Protein AF-A0A966Z7C1-F1 (afdb_monomer)

Mean predicted aligned error: 11.32 Å

Secondary structure (DSSP, 8-state):
--------PPPBHHHHHHTTSGGGGSSSSPPPPSSHHHHHHHHHHHHHHHTGGGGHHHH-S-TTS-HHHHHHHHHHHHHHHHHHHHH--PPPHHHHHHHHHHHHTTTSBGGGGSSTTT-HHHHHHHHHHHHHHHHTGGGSS-PPTT----HHHHHHHHHHHHHHHSTT--SSS-SSS-TTTEEEEE-SS---SS-STTTT-SSEEEEETTT-------GGG-S-PPP--EEE---SS---GGGEEE-PPPTTTTTTS-TT---EEE----PPTTHHHHHHHHHHHHHHHHSS--EEE--TT-S-TTHHHHHHHHHHHTT--

Solvent-accessible surface area (backbone atoms only — not comparable to full-atom values): 18612 Å² total; per-residue (Å²): 136,83,83,79,74,76,78,77,76,70,63,19,46,31,64,56,42,27,76,49,36,58,67,56,59,50,77,84,82,58,79,77,62,81,50,40,49,42,40,23,46,54,28,51,49,49,30,57,75,31,53,20,62,60,37,51,41,49,64,54,68,61,91,88,47,55,75,63,56,49,50,54,50,31,48,54,51,9,54,50,40,40,42,22,70,74,68,73,54,79,75,45,67,68,58,52,51,25,47,50,46,31,57,76,39,28,83,40,42,32,74,64,30,37,53,23,87,77,22,60,33,40,48,24,30,53,53,42,26,47,29,18,27,51,41,38,48,64,52,33,76,73,74,64,87,86,63,77,90,51,70,55,48,51,52,48,34,50,57,42,50,52,44,42,64,41,91,91,36,52,54,12,56,36,82,75,44,52,36,70,59,40,28,27,41,68,27,86,68,62,58,91,66,74,95,47,79,61,42,75,34,66,17,48,36,81,42,58,26,81,80,62,92,59,81,90,72,68,82,92,74,68,94,75,77,89,83,80,41,69,47,77,44,75,45,64,86,72,87,58,79,88,36,53,42,81,48,84,79,69,86,80,66,44,74,69,59,62,89,89,65,80,59,66,44,78,54,65,71,71,71,55,94,60,49,67,60,54,48,51,54,50,51,55,53,48,30,73,76,74,39,74,51,47,31,65,47,70,45,89,65,41,59,50,88,78,46,51,60,57,53,50,53,55,33,52,77,67,68,25,87

pLDDT: mean 81.37, std 13.98, range [37.22, 97.69]

Structure (mmCIF, N/CA/C/O backbone):
data_AF-A0A966Z7C1-F1
#
_entry.id   AF-A0A966Z7C1-F1
#
loop_
_atom_site.group_PDB
_atom_site.id
_atom_site.type_symbol
_atom_site.label_atom_id
_atom_site.label_alt_id
_atom_site.label_comp_id
_atom_site.label_asym_id
_atom_site.label_entity_id
_atom_site.label_seq_id
_atom_site.pdbx_PDB_ins_code
_atom_site.Cartn_x
_atom_site.Cartn_y
_atom_site.Cartn_z
_atom_site.occupancy
_atom_site.B_iso_or_equiv
_atom_site.auth_seq_id
_atom_site.auth_comp_id
_atom_site.auth_asym_id
_atom_site.auth_atom_id
_atom_site.pdbx_PDB_model_num
ATOM 1 N N . MET A 1 1 ? -11.548 -49.705 -10.757 1.00 38.19 1 MET A N 1
ATOM 2 C CA . MET A 1 1 ? -12.226 -48.441 -10.402 1.00 38.19 1 MET A CA 1
ATOM 3 C C . MET A 1 1 ? -11.138 -47.401 -10.162 1.00 38.19 1 MET A C 1
ATOM 5 O O . MET A 1 1 ? -10.531 -47.399 -9.101 1.00 38.19 1 MET A O 1
ATOM 9 N N . ALA A 1 2 ? -10.759 -46.650 -11.198 1.00 37.22 2 ALA A N 1
ATOM 10 C CA . ALA A 1 2 ? -9.666 -45.683 -11.113 1.00 37.22 2 ALA A CA 1
ATOM 11 C C . ALA A 1 2 ? -10.180 -44.409 -10.432 1.00 37.22 2 ALA A C 1
ATOM 13 O O . ALA A 1 2 ? -11.067 -43.744 -10.965 1.00 37.22 2 ALA A O 1
ATOM 14 N N . LEU A 1 3 ? -9.651 -44.098 -9.247 1.00 40.16 3 LEU A N 1
ATOM 15 C CA . LEU A 1 3 ? -9.874 -42.817 -8.583 1.00 40.16 3 LEU A CA 1
ATOM 16 C C . LEU A 1 3 ? -9.299 -41.708 -9.469 1.00 40.16 3 LEU A C 1
ATOM 18 O O . LEU A 1 3 ? -8.086 -41.551 -9.594 1.00 40.16 3 LEU A O 1
ATOM 22 N N . HIS A 1 4 ? -10.191 -40.958 -10.107 1.00 42.12 4 HIS A N 1
ATOM 23 C CA . HIS A 1 4 ? -9.866 -39.718 -10.790 1.00 42.12 4 HIS A CA 1
ATOM 24 C C . HIS A 1 4 ? -9.540 -38.682 -9.706 1.00 42.12 4 HIS A C 1
ATOM 26 O O . HIS A 1 4 ? -10.425 -38.031 -9.157 1.00 42.12 4 HIS A O 1
ATOM 32 N N . ILE A 1 5 ? -8.264 -38.590 -9.330 1.00 45.78 5 ILE A N 1
ATOM 33 C CA . ILE A 1 5 ? -7.764 -37.500 -8.494 1.00 45.78 5 ILE A CA 1
ATOM 34 C C . ILE A 1 5 ? -7.959 -36.225 -9.318 1.00 45.78 5 ILE A C 1
ATOM 36 O O . ILE A 1 5 ? -7.234 -35.995 -10.288 1.00 45.78 5 ILE A O 1
ATOM 40 N N . MET A 1 6 ? -8.965 -35.415 -8.970 1.00 39.75 6 MET A N 1
ATOM 41 C CA . MET A 1 6 ? -9.065 -34.041 -9.457 1.00 39.75 6 MET A CA 1
ATOM 42 C C . MET A 1 6 ? -7.746 -33.349 -9.112 1.00 39.75 6 MET A C 1
ATOM 44 O O . MET A 1 6 ? -7.468 -33.081 -7.945 1.00 39.75 6 MET A O 1
ATOM 48 N N . LYS A 1 7 ? -6.911 -33.083 -10.122 1.00 45.19 7 LYS A N 1
ATOM 49 C CA . LYS A 1 7 ? -5.776 -32.175 -9.971 1.00 45.19 7 LYS A CA 1
ATOM 50 C C . LYS A 1 7 ? -6.357 -30.807 -9.632 1.00 45.19 7 LYS A C 1
ATOM 52 O O . LYS A 1 7 ? -6.883 -30.129 -10.512 1.00 45.19 7 LYS A O 1
ATOM 57 N N . ILE A 1 8 ? -6.306 -30.427 -8.360 1.00 58.00 8 ILE A N 1
ATOM 58 C CA . ILE A 1 8 ? -6.592 -29.059 -7.936 1.00 58.00 8 ILE A CA 1
ATOM 59 C C . ILE A 1 8 ? -5.543 -28.191 -8.630 1.00 58.00 8 ILE A C 1
ATOM 61 O O . ILE A 1 8 ? -4.347 -28.335 -8.380 1.00 58.00 8 ILE A O 1
ATOM 65 N N . HIS A 1 9 ? -5.977 -27.363 -9.578 1.00 69.31 9 HIS A N 1
ATOM 66 C CA . HIS A 1 9 ? -5.083 -26.428 -10.244 1.00 69.31 9 HIS A CA 1
ATOM 67 C C . HIS A 1 9 ? -4.627 -25.402 -9.205 1.00 69.31 9 HIS A C 1
ATOM 69 O O . HIS A 1 9 ? -5.460 -24.737 -8.588 1.00 69.31 9 HIS A O 1
ATOM 75 N N . ALA A 1 10 ? -3.320 -25.332 -8.957 1.00 83.75 10 ALA A N 1
ATOM 76 C CA . ALA A 1 10 ? -2.765 -24.369 -8.022 1.00 83.75 10 ALA A CA 1
ATOM 77 C C . ALA A 1 10 ? -3.017 -22.953 -8.556 1.00 83.75 10 ALA A C 1
ATOM 79 O O . ALA A 1 10 ? -2.737 -22.673 -9.717 1.00 83.75 10 ALA A O 1
ATOM 80 N N . PHE A 1 11 ? -3.569 -22.075 -7.719 1.00 90.94 11 PHE A N 1
ATOM 81 C CA . PHE A 1 11 ? -3.852 -20.692 -8.093 1.00 90.94 11 PHE A CA 1
ATOM 82 C C . PHE A 1 11 ? -2.536 -19.911 -8.237 1.00 90.94 11 PHE A C 1
ATOM 84 O O . PHE A 1 11 ? -1.779 -19.791 -7.271 1.00 90.94 11 PHE A O 1
ATOM 91 N N . THR A 1 12 ? -2.247 -19.418 -9.442 1.00 93.06 12 THR A N 1
ATOM 92 C CA . THR A 1 12 ? -0.961 -18.788 -9.799 1.00 93.06 12 THR A CA 1
ATOM 93 C C . THR A 1 12 ? -0.988 -17.258 -9.722 1.00 93.06 12 THR A C 1
ATOM 95 O O . THR A 1 12 ? -2.048 -16.631 -9.621 1.00 93.06 12 THR A O 1
ATOM 98 N N . LEU A 1 13 ? 0.184 -16.618 -9.834 1.00 91.81 13 LEU A N 1
ATOM 99 C CA . LEU A 1 13 ? 0.280 -15.159 -9.976 1.00 91.81 13 LEU A CA 1
ATOM 100 C C . LEU A 1 13 ? -0.456 -14.652 -11.230 1.00 91.81 13 LEU A C 1
ATOM 102 O O . LEU A 1 13 ? -1.139 -13.625 -11.184 1.00 91.81 13 LEU A O 1
ATOM 106 N N . ARG A 1 14 ? -0.376 -15.393 -12.342 1.00 92.94 14 ARG A N 1
ATOM 107 C CA . ARG A 1 14 ? -1.132 -15.098 -13.565 1.00 92.94 14 ARG A CA 1
ATOM 108 C C . ARG A 1 14 ? -2.634 -15.168 -13.319 1.00 92.94 14 ARG A C 1
ATOM 110 O O . ARG A 1 14 ? -3.366 -14.286 -13.775 1.00 92.94 14 ARG A O 1
ATOM 117 N N . ASP A 1 15 ? -3.094 -16.182 -12.588 1.00 93.44 15 ASP A N 1
ATOM 118 C CA . ASP A 1 15 ? -4.506 -16.326 -12.235 1.00 93.44 15 ASP A CA 1
ATOM 119 C C . ASP A 1 15 ? -5.006 -15.186 -11.358 1.00 93.44 15 ASP A C 1
ATOM 121 O O . ASP A 1 15 ? -6.146 -14.756 -11.516 1.00 93.44 15 ASP A O 1
ATOM 125 N N . LEU A 1 16 ? -4.158 -14.657 -10.479 1.00 93.06 16 LEU A N 1
ATOM 126 C CA . LEU A 1 16 ? -4.482 -13.474 -9.697 1.00 93.06 16 LEU A CA 1
ATOM 127 C C . LEU A 1 16 ? -4.606 -12.241 -10.598 1.00 93.06 16 LEU A C 1
ATOM 129 O O . LEU A 1 16 ? -5.642 -11.574 -10.617 1.00 93.06 16 LEU A O 1
ATOM 133 N N . TRP A 1 17 ? -3.575 -11.941 -11.385 1.00 93.44 17 TRP A N 1
ATOM 134 C CA . TRP A 1 17 ? -3.517 -10.707 -12.165 1.00 93.44 17 TRP A CA 1
ATOM 135 C C . TRP A 1 17 ? -4.498 -10.656 -13.333 1.00 93.44 17 TRP A C 1
ATOM 137 O O . TRP A 1 17 ? -5.014 -9.574 -13.616 1.00 93.44 17 TRP A O 1
ATOM 147 N N . LYS A 1 18 ? -4.857 -11.790 -13.950 1.00 93.06 18 LYS A N 1
ATOM 148 C CA . LYS A 1 18 ? -5.892 -11.820 -15.002 1.00 93.06 18 LYS A CA 1
ATOM 149 C C . LYS A 1 18 ? -7.262 -11.346 -14.502 1.00 93.06 18 LYS A C 1
ATOM 151 O O . LYS A 1 18 ? -8.061 -10.863 -15.296 1.00 93.06 18 LYS A O 1
ATOM 156 N N . THR A 1 19 ? -7.541 -11.461 -13.198 1.00 91.94 19 THR A N 1
ATOM 157 C CA . THR A 1 19 ? -8.807 -10.984 -12.606 1.00 91.94 19 THR A CA 1
ATOM 158 C C . THR A 1 19 ? -8.855 -9.465 -12.434 1.00 91.94 19 THR A C 1
ATOM 160 O O . THR A 1 19 ? -9.935 -8.903 -12.246 1.00 91.94 19 THR A O 1
ATOM 163 N N . ILE A 1 20 ? -7.694 -8.806 -12.503 1.00 91.75 20 ILE A N 1
ATOM 164 C CA . ILE A 1 20 ? -7.516 -7.371 -12.261 1.00 91.75 20 ILE A CA 1
ATOM 165 C C . ILE A 1 20 ? -7.259 -6.647 -13.585 1.00 91.75 20 ILE A C 1
ATOM 167 O O . ILE A 1 20 ? -7.924 -5.661 -13.882 1.00 91.75 20 ILE A O 1
ATOM 171 N N . ILE A 1 21 ? -6.318 -7.158 -14.385 1.00 92.56 21 ILE A N 1
ATOM 172 C CA . ILE A 1 21 ? -5.979 -6.664 -15.720 1.00 92.56 21 ILE A CA 1
ATOM 173 C C . ILE A 1 21 ? -6.030 -7.859 -16.690 1.00 92.56 21 ILE A C 1
ATOM 175 O O . ILE A 1 21 ? -5.055 -8.611 -16.788 1.00 92.56 21 ILE A O 1
ATOM 179 N N . PRO A 1 22 ? -7.132 -8.047 -17.443 1.00 90.81 22 PRO A N 1
ATOM 180 C CA . PRO A 1 22 ? -7.341 -9.238 -18.274 1.00 90.81 22 PRO A CA 1
ATOM 181 C C . PRO A 1 22 ? -6.223 -9.526 -19.282 1.00 90.81 22 PRO A C 1
ATOM 183 O O . PRO A 1 22 ? -5.875 -10.687 -19.494 1.00 90.81 22 PRO A O 1
ATOM 186 N N . ARG A 1 23 ? -5.592 -8.486 -19.851 1.00 92.00 23 ARG A N 1
ATOM 187 C CA . ARG A 1 23 ? -4.474 -8.654 -20.800 1.00 92.00 23 ARG A CA 1
ATOM 188 C C . ARG A 1 23 ? -3.237 -9.327 -20.195 1.00 92.00 23 ARG A C 1
ATOM 190 O O . ARG A 1 23 ? -2.392 -9.788 -20.945 1.00 92.00 23 ARG A O 1
ATOM 197 N N . LEU A 1 24 ? -3.109 -9.394 -18.868 1.00 89.69 24 LEU A N 1
ATOM 198 C CA . LEU A 1 24 ? -2.013 -10.119 -18.211 1.00 89.69 24 LEU A CA 1
ATOM 199 C C . LEU A 1 24 ? -2.246 -11.639 -18.186 1.00 89.69 24 LEU A C 1
ATOM 201 O O . LEU A 1 24 ? -1.309 -12.405 -17.968 1.00 89.69 24 LEU A O 1
ATOM 205 N N . GLY A 1 25 ? -3.480 -12.085 -18.443 1.00 83.00 25 GLY A N 1
ATOM 206 C CA . GLY A 1 25 ? -3.829 -13.499 -18.563 1.00 83.00 25 GLY A CA 1
ATOM 207 C C . GLY A 1 25 ? -3.610 -14.094 -19.955 1.00 83.00 25 GLY A C 1
ATOM 208 O O . GLY A 1 25 ? -3.778 -15.299 -20.112 1.00 83.00 25 GLY A O 1
ATOM 209 N N . VAL A 1 26 ? -3.261 -13.282 -20.960 1.00 76.69 26 VAL A N 1
ATOM 210 C CA . VAL A 1 26 ? -3.216 -13.690 -22.374 1.00 76.69 26 VAL A CA 1
ATOM 211 C C . VAL A 1 26 ? -1.881 -13.278 -23.005 1.00 76.69 26 VAL A C 1
ATOM 213 O O . VAL A 1 26 ? -1.481 -12.123 -22.907 1.00 76.69 26 VAL A O 1
ATOM 216 N N . GLY A 1 27 ? -1.207 -14.209 -23.690 1.00 63.50 27 GLY A N 1
ATOM 217 C CA . GLY A 1 27 ? 0.084 -13.969 -24.352 1.00 63.50 27 GLY A CA 1
ATOM 218 C C . GLY A 1 27 ? 1.306 -14.084 -23.426 1.00 63.50 27 GLY A C 1
ATOM 219 O O . GLY A 1 27 ? 1.184 -14.107 -22.200 1.00 63.50 27 GLY A O 1
ATOM 220 N N . SER A 1 28 ? 2.501 -14.200 -24.018 1.00 67.31 28 SER A N 1
ATOM 221 C CA . SER A 1 28 ? 3.758 -14.401 -23.282 1.00 67.31 28 SER A CA 1
ATOM 222 C C . SER A 1 28 ? 4.935 -13.631 -23.903 1.00 67.31 28 SER A C 1
ATOM 224 O O . SER A 1 28 ? 5.116 -13.736 -25.118 1.00 67.31 28 SER A O 1
ATOM 226 N N . PRO A 1 29 ? 5.766 -12.923 -23.104 1.00 71.50 29 PRO A N 1
ATOM 227 C CA . PRO A 1 29 ? 5.489 -12.388 -21.765 1.00 71.50 29 PRO A CA 1
ATOM 228 C C . PRO A 1 29 ? 4.644 -11.095 -21.840 1.00 71.50 29 PRO A C 1
ATOM 230 O O . PRO A 1 29 ? 4.820 -10.297 -22.764 1.00 71.50 29 PRO A O 1
ATOM 233 N N . PRO A 1 30 ? 3.722 -10.851 -20.889 1.00 83.25 30 PRO A N 1
ATOM 234 C CA . PRO A 1 30 ? 2.919 -9.630 -20.886 1.00 83.25 30 PRO A CA 1
ATOM 235 C C . PRO A 1 30 ? 3.794 -8.395 -20.637 1.00 83.25 30 PRO A C 1
ATOM 237 O O . PRO A 1 30 ? 4.807 -8.476 -19.951 1.00 83.25 30 PRO A O 1
ATOM 240 N N . MET A 1 31 ? 3.396 -7.229 -21.149 1.00 88.12 31 MET A N 1
ATOM 241 C CA . MET A 1 31 ? 4.090 -5.968 -20.857 1.00 88.12 31 MET A CA 1
ATOM 242 C C . MET A 1 31 ? 3.689 -5.407 -19.486 1.00 88.12 31 MET A C 1
ATOM 244 O O . MET A 1 31 ? 2.503 -5.406 -19.138 1.00 88.12 31 MET A O 1
ATOM 248 N N . VAL A 1 32 ? 4.654 -4.855 -18.746 1.00 91.19 32 VAL A N 1
ATOM 249 C CA . VAL A 1 32 ? 4.388 -4.097 -17.512 1.00 91.19 32 VAL A CA 1
ATOM 250 C C . VAL A 1 32 ? 3.485 -2.890 -17.803 1.00 91.19 32 VAL A C 1
ATOM 252 O O . VAL A 1 32 ? 3.640 -2.256 -18.854 1.00 91.19 32 VAL A O 1
ATOM 255 N N . PRO A 1 33 ? 2.542 -2.536 -16.911 1.00 93.25 33 PRO A N 1
ATOM 256 C CA . PRO A 1 33 ? 1.818 -1.277 -17.027 1.00 93.25 33 PRO A CA 1
ATOM 257 C C . PRO A 1 33 ? 2.781 -0.087 -17.068 1.00 93.25 33 PRO A C 1
ATOM 259 O O . PRO A 1 33 ? 3.635 0.077 -16.196 1.00 93.25 33 PRO A O 1
ATOM 262 N N . ALA A 1 34 ? 2.636 0.773 -18.077 1.00 93.69 34 ALA A N 1
ATOM 263 C CA . ALA A 1 34 ? 3.484 1.957 -18.204 1.00 93.69 34 ALA A CA 1
ATOM 264 C C . ALA A 1 34 ? 3.190 3.008 -17.119 1.00 93.69 34 ALA A C 1
ATOM 266 O O . ALA A 1 34 ? 4.034 3.857 -16.823 1.00 93.69 34 ALA A O 1
ATOM 267 N N . TRP A 1 35 ? 1.987 2.964 -16.541 1.00 95.31 35 TRP A N 1
ATOM 268 C CA . TRP A 1 35 ? 1.524 3.883 -15.512 1.00 95.31 35 TRP A CA 1
ATOM 269 C C . TRP A 1 35 ? 1.884 3.362 -14.107 1.00 95.31 35 TRP A C 1
ATOM 271 O O . TRP A 1 35 ? 1.416 2.285 -13.733 1.00 95.31 35 TRP A O 1
ATOM 281 N N . PRO A 1 36 ? 2.683 4.103 -13.309 1.00 97.06 36 PRO A N 1
ATOM 282 C CA . PRO A 1 36 ? 3.189 3.595 -12.032 1.00 97.06 36 PRO A CA 1
ATOM 283 C C . PRO A 1 36 ? 2.108 3.142 -11.034 1.00 97.06 36 PRO A C 1
ATOM 285 O O . PRO A 1 36 ? 2.270 2.062 -10.474 1.00 97.06 36 PRO A O 1
ATOM 288 N N . PRO A 1 37 ? 0.976 3.855 -10.844 1.00 96.25 37 PRO A N 1
ATOM 289 C CA . PRO A 1 37 ? -0.105 3.376 -9.979 1.00 96.25 37 PRO A CA 1
ATOM 290 C C . PRO A 1 37 ? -0.661 1.990 -10.338 1.00 96.25 37 PRO A C 1
ATOM 292 O O . PRO A 1 37 ? -1.015 1.238 -9.436 1.00 96.25 37 PRO A O 1
ATOM 295 N N . ASP A 1 38 ? -0.716 1.618 -11.622 1.00 96.12 38 ASP A N 1
ATOM 296 C CA . ASP A 1 38 ? -1.170 0.278 -12.022 1.00 96.12 38 ASP A CA 1
ATOM 297 C C . ASP A 1 38 ? -0.129 -0.789 -11.654 1.00 96.12 38 ASP A C 1
ATOM 299 O O . ASP A 1 38 ? -0.480 -1.831 -11.102 1.00 96.12 38 ASP A O 1
ATOM 303 N N . ALA A 1 39 ? 1.159 -0.512 -11.888 1.00 97.19 39 ALA A N 1
ATOM 304 C CA . ALA A 1 39 ? 2.243 -1.408 -11.483 1.00 97.19 39 ALA A CA 1
ATOM 305 C C . ALA A 1 39 ? 2.295 -1.584 -9.955 1.00 97.19 39 ALA A C 1
ATOM 307 O O . ALA A 1 39 ? 2.387 -2.714 -9.480 1.00 97.19 39 ALA A O 1
ATOM 308 N N . PHE A 1 40 ? 2.149 -0.491 -9.196 1.00 97.62 40 PHE A N 1
ATOM 309 C CA . PHE A 1 40 ? 2.042 -0.517 -7.735 1.00 97.62 40 PHE A CA 1
ATOM 310 C C . PHE A 1 40 ? 0.869 -1.385 -7.268 1.00 97.62 40 PHE A C 1
ATOM 312 O O . PHE A 1 40 ? 1.023 -2.200 -6.364 1.00 97.62 40 PHE A O 1
ATOM 319 N N . ALA A 1 41 ? -0.307 -1.238 -7.885 1.00 96.19 41 ALA A N 1
ATOM 320 C CA . ALA A 1 41 ? -1.482 -2.016 -7.513 1.00 96.19 41 ALA A CA 1
ATOM 321 C C . ALA A 1 41 ? -1.260 -3.522 -7.691 1.00 96.19 41 ALA A C 1
ATOM 323 O O . ALA A 1 41 ? -1.615 -4.296 -6.804 1.00 96.19 41 ALA A O 1
ATOM 324 N N . LEU A 1 42 ? -0.666 -3.933 -8.816 1.00 95.75 42 LEU A N 1
ATOM 325 C CA . LEU A 1 42 ? -0.394 -5.339 -9.114 1.00 95.75 42 LEU A CA 1
ATOM 326 C C . LEU A 1 42 ? 0.574 -5.961 -8.108 1.00 95.75 42 LEU A C 1
ATOM 328 O O . LEU A 1 42 ? 0.279 -7.028 -7.562 1.00 95.75 42 LEU A O 1
ATOM 332 N N . THR A 1 43 ? 1.707 -5.297 -7.859 1.00 95.75 43 THR A N 1
ATOM 333 C CA . THR A 1 43 ? 2.745 -5.801 -6.952 1.00 95.75 43 THR A CA 1
ATOM 334 C C . THR A 1 43 ? 2.257 -5.803 -5.511 1.00 95.75 43 THR A C 1
ATOM 336 O O . THR A 1 43 ? 2.307 -6.843 -4.858 1.00 95.75 43 THR A O 1
ATOM 339 N N . ALA A 1 44 ? 1.682 -4.697 -5.030 1.00 95.31 44 ALA A N 1
ATOM 340 C CA . ALA A 1 44 ? 1.149 -4.610 -3.674 1.00 95.31 44 ALA A CA 1
ATOM 341 C C . ALA A 1 44 ? 0.021 -5.626 -3.437 1.00 95.31 44 ALA A C 1
ATOM 343 O O . ALA A 1 44 ? -0.056 -6.235 -2.369 1.00 95.31 44 ALA A O 1
ATOM 344 N N . HIS A 1 45 ? -0.851 -5.849 -4.426 1.00 94.56 45 HIS A N 1
ATOM 345 C CA . HIS A 1 45 ? -1.925 -6.829 -4.303 1.00 94.56 45 HIS A CA 1
ATOM 346 C C . HIS A 1 45 ? -1.399 -8.264 -4.233 1.00 94.56 45 HIS A C 1
ATOM 348 O O . HIS A 1 45 ? -1.827 -9.016 -3.358 1.00 94.56 45 HIS A O 1
ATOM 354 N N . ALA A 1 46 ? -0.462 -8.631 -5.113 1.00 93.44 46 ALA A N 1
ATOM 355 C CA . ALA A 1 46 ? 0.138 -9.962 -5.129 1.00 93.44 46 ALA A CA 1
ATOM 356 C C . ALA A 1 46 ? 0.924 -10.250 -3.847 1.00 93.44 46 ALA A C 1
ATOM 358 O O . ALA A 1 46 ? 0.671 -11.260 -3.193 1.00 93.44 46 ALA A O 1
ATOM 359 N N . LEU A 1 47 ? 1.795 -9.325 -3.431 1.00 92.62 47 LEU A N 1
ATOM 360 C CA . LEU A 1 47 ? 2.568 -9.437 -2.193 1.00 92.62 47 LEU A CA 1
ATOM 361 C C . LEU A 1 47 ? 1.662 -9.582 -0.966 1.00 92.62 47 LEU A C 1
ATOM 363 O O . LEU A 1 47 ? 1.931 -10.400 -0.091 1.00 92.62 47 LEU A O 1
ATOM 367 N N . ARG A 1 48 ? 0.563 -8.819 -0.910 1.00 91.88 48 ARG A N 1
ATOM 368 C CA . ARG A 1 48 ? -0.426 -8.913 0.170 1.00 91.88 48 ARG A CA 1
ATOM 369 C C . ARG A 1 48 ? -1.160 -10.252 0.166 1.00 91.88 48 ARG A C 1
ATOM 371 O O . ARG A 1 48 ? -1.399 -10.798 1.235 1.00 91.88 48 ARG A O 1
ATOM 378 N N . HIS A 1 49 ? -1.553 -10.753 -1.005 1.00 90.56 49 HIS A N 1
ATOM 379 C CA . HIS A 1 49 ? -2.297 -12.009 -1.119 1.00 90.56 49 HIS A CA 1
ATOM 380 C C . HIS A 1 49 ? -1.415 -13.225 -0.807 1.00 90.56 49 HIS A C 1
ATOM 382 O O . HIS A 1 49 ? -1.885 -14.166 -0.180 1.00 90.56 49 HIS A O 1
ATOM 388 N N . ALA A 1 50 ? -0.139 -13.177 -1.190 1.00 89.38 50 ALA A N 1
ATOM 389 C CA . ALA A 1 50 ? 0.840 -14.212 -0.880 1.00 89.38 50 ALA A CA 1
ATOM 390 C C . ALA A 1 50 ? 1.426 -14.110 0.542 1.00 89.38 50 ALA A C 1
ATOM 392 O O . ALA A 1 50 ? 2.163 -14.993 0.954 1.00 89.38 50 ALA A O 1
ATOM 393 N N . GLY A 1 51 ? 1.201 -13.014 1.278 1.00 87.94 51 GLY A N 1
ATOM 394 C CA . GLY A 1 51 ? 1.907 -12.745 2.543 1.00 87.94 51 GLY A CA 1
ATOM 395 C C . GLY A 1 51 ? 3.411 -12.456 2.383 1.00 87.94 51 GLY A C 1
ATOM 396 O O . GLY A 1 51 ? 4.101 -12.201 3.364 1.00 87.94 51 GLY A O 1
ATOM 397 N N . ALA A 1 52 ? 3.919 -12.420 1.148 1.00 87.69 52 ALA A N 1
ATOM 398 C CA . ALA A 1 52 ? 5.338 -12.284 0.822 1.00 87.69 52 ALA A CA 1
ATOM 399 C C . ALA A 1 52 ? 5.946 -10.923 1.205 1.00 87.69 52 ALA A C 1
ATOM 401 O O . ALA A 1 52 ? 7.164 -10.769 1.253 1.00 87.69 52 ALA A O 1
ATOM 402 N N . TYR A 1 53 ? 5.109 -9.923 1.498 1.00 86.00 53 TYR A N 1
ATOM 403 C CA . TYR A 1 53 ? 5.570 -8.606 1.938 1.00 86.00 53 TYR A CA 1
ATOM 404 C C . TYR A 1 53 ? 6.311 -8.638 3.283 1.00 86.00 53 TYR A C 1
ATOM 406 O O . TYR A 1 53 ? 7.039 -7.699 3.582 1.00 86.00 53 TYR A O 1
ATOM 414 N N . ILE A 1 54 ? 6.137 -9.693 4.088 1.00 81.44 54 ILE A N 1
ATOM 415 C CA . ILE A 1 54 ? 6.810 -9.846 5.385 1.00 81.44 54 ILE A CA 1
ATOM 416 C C . ILE A 1 54 ? 8.323 -10.056 5.215 1.00 81.44 54 ILE A C 1
ATOM 418 O O . ILE A 1 54 ? 9.087 -9.657 6.090 1.00 81.44 54 ILE A O 1
ATOM 422 N N . GLY A 1 55 ? 8.774 -10.560 4.059 1.00 74.94 55 GLY A N 1
ATOM 423 C CA . GLY A 1 55 ? 10.195 -10.792 3.761 1.00 74.94 55 GLY A CA 1
ATOM 424 C C . GLY A 1 55 ? 11.097 -9.564 3.875 1.00 74.94 55 GLY A C 1
ATOM 425 O O . GLY A 1 55 ? 12.312 -9.703 4.017 1.00 74.94 55 GLY A O 1
ATOM 426 N N . VAL A 1 56 ? 10.516 -8.359 3.883 1.00 73.19 56 VAL A N 1
ATOM 427 C CA . VAL A 1 56 ? 11.253 -7.122 4.173 1.00 73.19 56 VAL A CA 1
ATOM 428 C C . VAL A 1 56 ? 11.907 -7.117 5.558 1.00 73.19 56 VAL A C 1
ATOM 430 O O . VAL A 1 56 ? 12.899 -6.426 5.750 1.00 73.19 56 VAL A O 1
ATOM 433 N N . LEU A 1 57 ? 11.396 -7.886 6.524 1.00 72.38 57 LEU A N 1
ATOM 434 C CA . LEU A 1 57 ? 11.990 -7.969 7.862 1.00 72.38 57 LEU A CA 1
ATOM 435 C C . LEU A 1 57 ? 13.297 -8.768 7.903 1.00 72.38 57 LEU A C 1
ATOM 437 O O . LEU A 1 57 ? 14.048 -8.681 8.875 1.00 72.38 57 LEU A O 1
ATOM 441 N N . SER A 1 58 ? 13.586 -9.556 6.870 1.00 68.69 58 SER A N 1
ATOM 442 C CA . SER A 1 58 ? 14.709 -10.486 6.904 1.00 68.69 58 SER A CA 1
ATOM 443 C C . SER A 1 58 ? 15.951 -9.937 6.200 1.00 68.69 58 SER A C 1
ATOM 445 O O . SER A 1 58 ? 17.012 -9.931 6.806 1.00 68.69 58 SER A O 1
ATOM 447 N N . ASN A 1 59 ? 15.843 -9.476 4.946 1.00 65.19 59 ASN A N 1
ATOM 448 C CA . ASN A 1 59 ? 16.996 -9.094 4.106 1.00 65.19 59 ASN A CA 1
ATOM 449 C C . ASN A 1 59 ? 16.697 -7.882 3.194 1.00 65.19 59 ASN A C 1
ATOM 451 O O . ASN A 1 59 ? 17.014 -7.904 2.001 1.00 65.19 59 ASN A O 1
ATOM 455 N N . TRP A 1 60 ? 16.031 -6.852 3.729 1.00 71.31 60 TRP A N 1
ATOM 456 C CA . TRP A 1 60 ? 15.659 -5.646 2.979 1.00 71.31 60 TRP A CA 1
ATOM 457 C C . TRP A 1 60 ? 16.130 -4.353 3.676 1.00 71.31 60 TRP A C 1
ATOM 459 O O . TRP A 1 60 ? 16.003 -4.268 4.898 1.00 71.31 60 TRP A O 1
ATOM 469 N N . PRO A 1 61 ? 16.615 -3.320 2.951 1.00 68.19 61 PRO A N 1
ATOM 470 C CA . PRO A 1 61 ? 16.856 -3.270 1.500 1.00 68.19 61 PRO A CA 1
ATOM 471 C C . PRO A 1 61 ? 17.874 -4.333 1.053 1.00 68.19 61 PRO A C 1
ATOM 473 O O . PRO A 1 61 ? 18.516 -4.944 1.909 1.00 68.19 61 PRO A O 1
ATOM 476 N N . PRO A 1 62 ? 17.988 -4.626 -0.258 1.00 67.00 62 PRO A N 1
ATOM 477 C CA . PRO A 1 62 ? 18.949 -5.606 -0.749 1.00 67.00 62 PRO A CA 1
ATOM 478 C C . PRO A 1 62 ? 20.339 -5.382 -0.114 1.00 67.00 62 PRO A C 1
ATOM 480 O O . PRO A 1 62 ? 20.785 -4.237 -0.086 1.00 67.00 62 PRO A O 1
ATOM 483 N N . PRO A 1 63 ? 21.045 -6.430 0.367 1.00 58.72 63 PRO A N 1
ATOM 484 C CA . PRO A 1 63 ? 22.227 -6.308 1.247 1.00 58.72 63 PRO A CA 1
ATOM 485 C C . PRO A 1 63 ? 23.420 -5.505 0.706 1.00 58.72 63 PRO A C 1
ATOM 487 O O . PRO A 1 63 ? 24.420 -5.336 1.395 1.00 58.72 63 PRO A O 1
ATOM 490 N N . VAL A 1 64 ? 23.352 -5.084 -0.552 1.00 57.31 64 VAL A N 1
ATOM 491 C CA . VAL A 1 64 ? 24.428 -4.440 -1.303 1.00 57.31 64 VAL A CA 1
ATOM 492 C C . VAL A 1 64 ? 24.431 -2.916 -1.160 1.00 57.31 64 VAL A C 1
ATOM 494 O O . VAL A 1 64 ? 25.382 -2.287 -1.612 1.00 57.31 64 VAL A O 1
ATOM 497 N N . GLU A 1 65 ? 23.406 -2.318 -0.545 1.00 64.75 65 GLU A N 1
ATOM 498 C CA . GLU A 1 65 ? 23.239 -0.862 -0.482 1.00 64.75 65 GLU A CA 1
ATOM 499 C C . GLU A 1 65 ? 22.852 -0.408 0.931 1.00 64.75 65 GLU A C 1
ATOM 501 O O . GLU A 1 65 ? 22.020 -1.025 1.601 1.00 64.75 65 GLU A O 1
ATOM 506 N N . SER A 1 66 ? 23.421 0.707 1.395 1.00 78.44 66 SER A N 1
ATOM 507 C CA . SER A 1 66 ? 22.876 1.395 2.566 1.00 78.44 66 SER A CA 1
ATOM 508 C C . SER A 1 66 ? 21.444 1.863 2.274 1.00 78.44 66 SER A C 1
ATOM 510 O O . SER A 1 66 ? 21.083 2.153 1.132 1.00 78.44 66 SER A O 1
ATOM 512 N N . GLY A 1 67 ? 20.612 2.012 3.311 1.00 81.31 67 GLY A N 1
ATOM 513 C CA . GLY A 1 67 ? 19.223 2.460 3.128 1.00 81.31 67 GLY A CA 1
ATOM 514 C C . GLY A 1 67 ? 19.092 3.805 2.399 1.00 81.31 67 GLY A C 1
ATOM 515 O O . GLY A 1 67 ? 18.110 4.027 1.693 1.00 81.31 67 GLY A O 1
ATOM 516 N N . LYS A 1 68 ? 20.099 4.681 2.516 1.00 84.88 68 LYS A N 1
ATOM 517 C CA . LYS A 1 68 ? 20.155 5.950 1.785 1.00 84.88 68 LYS A CA 1
ATOM 518 C C . LYS A 1 68 ? 20.460 5.746 0.300 1.00 84.88 68 LYS A C 1
ATOM 520 O O . LYS A 1 68 ? 19.762 6.314 -0.530 1.00 84.88 68 LYS A O 1
ATOM 525 N N . GLU A 1 69 ? 21.461 4.933 -0.033 1.00 88.12 69 GLU A N 1
ATOM 526 C CA . GLU A 1 69 ? 21.819 4.640 -1.430 1.00 88.12 69 GLU A CA 1
ATOM 527 C C . GLU A 1 69 ? 20.653 3.989 -2.175 1.00 88.12 69 GLU A C 1
ATOM 529 O O . GLU A 1 69 ? 20.323 4.409 -3.285 1.00 88.12 69 GLU A O 1
ATOM 534 N N . TRP A 1 70 ? 19.954 3.060 -1.517 1.00 89.12 70 TRP A N 1
ATOM 535 C CA . TRP A 1 70 ? 18.747 2.446 -2.064 1.00 89.12 70 TRP A CA 1
ATOM 536 C C . TRP A 1 70 ? 17.627 3.466 -2.308 1.00 89.12 70 TRP A C 1
ATOM 538 O O . TRP A 1 70 ? 16.960 3.436 -3.348 1.00 89.12 70 TRP A O 1
ATOM 548 N N . ALA A 1 71 ? 17.418 4.400 -1.375 1.00 89.56 71 ALA A N 1
ATOM 549 C CA . ALA A 1 71 ? 16.430 5.464 -1.536 1.00 89.56 71 ALA A CA 1
ATOM 550 C C . ALA A 1 71 ? 16.785 6.407 -2.701 1.00 89.56 71 ALA A C 1
ATOM 552 O O . ALA A 1 71 ? 15.924 6.697 -3.539 1.00 89.56 71 ALA A O 1
ATOM 553 N N . ASP A 1 72 ? 18.052 6.818 -2.804 1.00 90.69 72 ASP A N 1
ATOM 554 C CA . ASP A 1 72 ? 18.564 7.655 -3.895 1.00 90.69 72 ASP A CA 1
ATOM 555 C C . ASP A 1 72 ? 18.415 6.935 -5.253 1.00 90.69 72 ASP A C 1
ATOM 557 O O . ASP A 1 72 ? 17.994 7.530 -6.25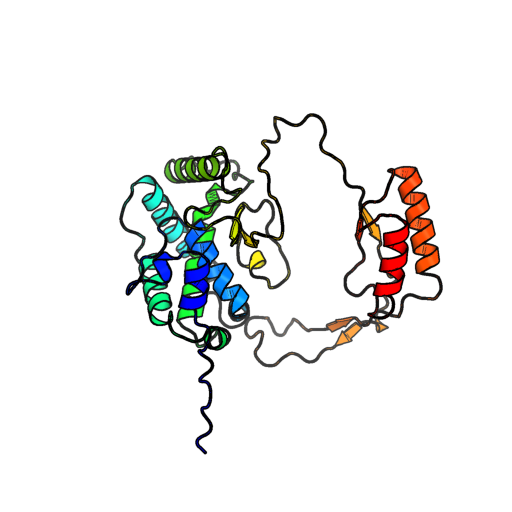5 1.00 90.69 72 ASP A O 1
ATOM 561 N N . HIS A 1 73 ? 18.682 5.624 -5.286 1.00 93.06 73 HIS A N 1
ATOM 562 C CA . HIS A 1 73 ? 18.475 4.779 -6.459 1.00 93.06 73 HIS A CA 1
ATOM 563 C C . HIS A 1 73 ? 16.995 4.723 -6.868 1.00 93.06 73 HIS A C 1
ATOM 565 O O . HIS A 1 73 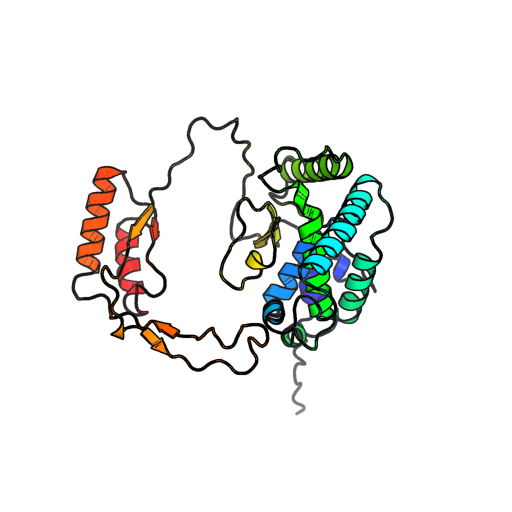? 16.659 4.984 -8.031 1.00 93.06 73 HIS A O 1
ATOM 571 N N . CYS A 1 74 ? 16.091 4.459 -5.919 1.00 93.81 74 CYS A N 1
ATOM 572 C CA . CYS A 1 74 ? 14.648 4.472 -6.160 1.00 93.81 74 CYS A CA 1
ATOM 573 C C . CYS A 1 74 ? 14.183 5.822 -6.719 1.00 93.81 74 CYS A C 1
ATOM 575 O O . CYS A 1 74 ? 13.396 5.865 -7.670 1.00 93.81 74 CYS A O 1
ATOM 577 N N . GLU A 1 75 ? 14.683 6.934 -6.173 1.00 93.88 75 GLU A N 1
ATOM 578 C CA . GLU A 1 75 ? 14.351 8.276 -6.649 1.00 93.88 75 GLU A CA 1
ATOM 579 C C . GLU A 1 75 ? 14.806 8.500 -8.098 1.00 93.88 75 GLU A C 1
ATOM 581 O O . GLU A 1 75 ? 14.048 9.039 -8.916 1.00 93.88 75 GLU A O 1
ATOM 586 N N . ALA A 1 76 ? 16.013 8.051 -8.449 1.00 95.06 76 ALA A N 1
ATOM 587 C CA . ALA A 1 76 ? 16.534 8.151 -9.807 1.00 95.06 76 ALA A CA 1
ATOM 588 C C . ALA A 1 76 ? 15.683 7.355 -10.813 1.00 95.06 76 ALA A C 1
ATOM 590 O O . ALA A 1 76 ? 15.335 7.879 -11.879 1.00 95.06 76 ALA A O 1
ATOM 591 N N . VAL A 1 77 ? 15.295 6.119 -10.478 1.00 96.81 77 VAL A N 1
ATOM 592 C CA . VAL A 1 77 ? 14.414 5.284 -11.317 1.00 96.81 77 VAL A CA 1
ATOM 593 C C . VAL A 1 77 ? 13.033 5.926 -11.462 1.00 96.81 77 VAL A C 1
ATOM 595 O O . VAL A 1 77 ? 12.515 6.053 -12.575 1.00 96.81 77 VAL A O 1
ATOM 598 N N . ALA A 1 78 ? 12.463 6.417 -10.362 1.00 95.75 78 ALA A N 1
ATOM 599 C CA . ALA A 1 78 ? 11.170 7.090 -10.332 1.00 95.75 78 ALA A CA 1
ATOM 600 C C . ALA A 1 78 ? 11.126 8.347 -11.215 1.00 95.75 78 ALA A C 1
ATOM 602 O O . ALA A 1 78 ? 10.166 8.544 -11.966 1.00 95.75 78 ALA A O 1
ATOM 603 N N . LYS A 1 79 ? 12.176 9.183 -11.185 1.00 94.62 79 LYS A N 1
ATOM 604 C CA . LYS A 1 79 ? 12.304 10.361 -12.064 1.00 94.62 79 LYS A CA 1
ATOM 605 C C . LYS A 1 79 ? 12.271 9.963 -13.542 1.00 94.62 79 LYS A C 1
ATOM 607 O O . LYS A 1 79 ? 11.518 10.558 -14.318 1.00 94.62 79 LYS A O 1
ATOM 612 N N . LYS A 1 80 ? 13.027 8.926 -13.929 1.00 96.00 80 LYS A N 1
ATOM 613 C CA . LYS A 1 80 ? 13.011 8.389 -15.303 1.00 96.00 80 LYS A CA 1
ATOM 614 C C . LYS A 1 80 ? 11.615 7.880 -15.678 1.00 96.00 80 LYS A C 1
ATOM 616 O O . LYS A 1 80 ? 11.112 8.224 -16.746 1.00 96.00 80 LYS A O 1
ATOM 621 N N . TRP A 1 81 ? 10.964 7.120 -14.793 1.00 97.00 81 TRP A N 1
ATOM 622 C CA . TRP A 1 81 ? 9.635 6.556 -15.044 1.00 97.00 81 TRP A CA 1
ATOM 623 C C . TRP A 1 81 ? 8.565 7.643 -15.222 1.00 97.00 81 TRP A C 1
ATOM 625 O O . TRP A 1 81 ? 7.778 7.587 -16.168 1.00 97.00 81 TRP A O 1
ATOM 635 N N . ARG A 1 82 ? 8.574 8.707 -14.407 1.00 95.00 82 ARG A N 1
ATOM 636 C CA . ARG A 1 82 ? 7.692 9.868 -14.635 1.00 95.00 82 ARG A CA 1
ATOM 637 C C . ARG A 1 82 ? 7.919 10.494 -16.012 1.00 95.00 82 ARG A C 1
ATOM 639 O O . ARG A 1 82 ? 6.954 10.806 -16.710 1.00 95.00 82 ARG A O 1
ATOM 646 N N . GLY A 1 83 ? 9.181 10.612 -16.432 1.00 93.00 83 GLY A N 1
ATOM 647 C CA . GLY A 1 83 ? 9.557 11.087 -17.765 1.00 93.00 83 GLY A CA 1
ATOM 648 C C . GLY A 1 83 ? 8.918 10.276 -18.896 1.00 93.00 83 GLY A C 1
ATOM 649 O O . GLY A 1 83 ? 8.433 10.866 -19.860 1.00 93.00 83 GLY A O 1
ATOM 650 N N . VAL A 1 84 ? 8.826 8.952 -18.741 1.00 92.19 84 VAL A N 1
ATOM 651 C CA . VAL A 1 84 ? 8.162 8.051 -19.700 1.00 92.19 84 VAL A CA 1
ATOM 652 C C . VAL A 1 84 ? 6.684 8.372 -19.848 1.00 92.19 84 VAL A C 1
ATOM 654 O O . VAL A 1 84 ? 6.183 8.447 -20.965 1.00 92.19 84 VAL A O 1
ATOM 657 N N . VAL A 1 85 ? 5.980 8.640 -18.749 1.00 88.88 85 VAL A N 1
ATOM 658 C CA . VAL A 1 85 ? 4.553 8.980 -18.819 1.00 88.88 85 VAL A CA 1
ATOM 659 C C . VAL A 1 85 ? 4.307 10.324 -19.517 1.00 88.88 85 VAL A C 1
ATOM 661 O O . VAL A 1 85 ? 3.245 10.552 -20.112 1.00 88.88 85 VAL A O 1
ATOM 664 N N . VAL A 1 86 ? 5.262 11.248 -19.422 1.00 86.88 86 VAL A N 1
ATOM 665 C CA . VAL A 1 86 ? 5.164 12.562 -20.065 1.00 86.88 86 VAL A CA 1
ATOM 666 C C . VAL A 1 86 ? 5.538 12.481 -21.544 1.00 86.88 86 VAL A C 1
ATOM 668 O O . VAL A 1 86 ? 4.814 13.027 -22.371 1.00 86.88 86 VAL A O 1
ATOM 671 N N . LYS A 1 87 ? 6.636 11.792 -21.870 1.00 86.62 87 LYS A N 1
ATOM 672 C CA . LYS A 1 87 ? 7.262 11.788 -23.201 1.00 86.62 87 LYS A CA 1
ATOM 673 C C . LYS A 1 87 ? 6.921 10.561 -24.054 1.00 86.62 87 LYS A C 1
ATOM 675 O O . LYS A 1 87 ? 7.354 10.501 -25.197 1.00 86.62 87 LYS A O 1
ATOM 680 N N . SER A 1 88 ? 6.174 9.598 -23.513 1.00 80.56 88 SER A N 1
ATOM 681 C CA . SER A 1 88 ? 5.836 8.321 -24.163 1.00 80.56 88 SER A CA 1
ATOM 682 C C . SER A 1 88 ? 7.071 7.559 -24.671 1.00 80.56 88 SER A C 1
ATOM 684 O O . SER A 1 88 ? 7.075 7.033 -25.780 1.00 80.56 88 SER A O 1
ATOM 686 N N . SER A 1 89 ? 8.143 7.539 -23.873 1.00 85.56 89 SER A N 1
ATOM 687 C CA . SER A 1 89 ? 9.403 6.855 -24.197 1.00 85.56 89 SER A CA 1
ATOM 688 C C . SER A 1 89 ? 9.432 5.402 -23.694 1.00 85.56 89 SER A C 1
ATOM 690 O O . SER A 1 89 ? 8.465 4.907 -23.120 1.00 85.56 89 SER A O 1
ATOM 692 N N . SER A 1 90 ? 10.546 4.694 -23.893 1.00 90.75 90 SER A N 1
ATOM 693 C CA . SER A 1 90 ? 10.739 3.355 -23.324 1.00 90.75 90 SER A CA 1
ATOM 694 C C . SER A 1 90 ? 10.868 3.399 -21.798 1.00 90.75 90 SER A C 1
ATOM 696 O O . SER A 1 90 ? 11.393 4.360 -21.234 1.00 90.75 90 SER A O 1
ATOM 698 N N . LEU A 1 91 ? 10.388 2.349 -21.126 1.00 94.38 91 LEU A N 1
ATOM 699 C CA . LEU A 1 91 ? 10.439 2.235 -19.667 1.00 94.38 91 LEU A CA 1
ATOM 700 C C . LEU A 1 91 ? 11.880 2.178 -19.136 1.00 94.38 91 LEU A C 1
ATOM 702 O O . LEU A 1 91 ? 12.763 1.703 -19.854 1.00 94.38 91 LEU A O 1
ATOM 706 N N . PRO A 1 92 ? 12.142 2.594 -17.882 1.00 96.50 92 PRO A N 1
ATOM 707 C CA . PRO A 1 92 ? 13.463 2.426 -17.279 1.00 96.50 92 PRO A CA 1
ATOM 708 C C . PRO A 1 92 ? 13.903 0.956 -17.307 1.00 96.50 92 PRO A C 1
ATOM 710 O O . PRO A 1 92 ? 13.078 0.053 -17.149 1.00 96.50 92 PRO A O 1
ATOM 713 N N . LYS A 1 93 ? 15.201 0.704 -17.508 1.00 95.88 93 LYS A N 1
ATOM 714 C CA . LYS A 1 93 ? 15.746 -0.664 -17.593 1.00 95.88 93 LYS A CA 1
ATOM 715 C C . LYS A 1 93 ? 15.527 -1.431 -16.292 1.00 95.88 93 LYS A C 1
ATOM 717 O O . LYS A 1 93 ? 15.273 -2.625 -16.320 1.00 95.88 93 LYS A O 1
ATOM 722 N N . GLU A 1 94 ? 15.582 -0.723 -15.174 1.00 96.31 94 GLU A N 1
ATOM 723 C CA . GLU A 1 94 ? 15.372 -1.213 -13.818 1.00 96.31 94 GLU A CA 1
ATOM 724 C C . GLU A 1 94 ? 13.938 -1.756 -13.653 1.00 96.31 94 GLU A C 1
ATOM 726 O O . GLU A 1 94 ? 13.737 -2.881 -13.195 1.00 96.31 94 GLU A O 1
ATOM 731 N N . VAL A 1 95 ? 12.943 -1.017 -14.160 1.00 97.06 95 VAL A N 1
ATOM 732 C CA . VAL A 1 95 ? 11.526 -1.428 -14.193 1.00 97.06 95 VAL A CA 1
ATOM 733 C C . VAL A 1 95 ? 11.327 -2.652 -15.089 1.00 97.06 95 VAL A C 1
ATOM 735 O O . VAL A 1 95 ? 10.664 -3.609 -14.692 1.00 97.06 95 VAL A O 1
ATOM 738 N N . GLN A 1 96 ? 11.925 -2.647 -16.286 1.00 95.75 96 GLN A N 1
ATOM 739 C CA . GLN A 1 96 ? 11.853 -3.782 -17.213 1.00 95.75 96 GLN A CA 1
ATOM 740 C C . GLN A 1 96 ? 12.527 -5.038 -16.640 1.00 95.75 96 GLN A C 1
ATOM 742 O O . GLN A 1 96 ? 11.997 -6.134 -16.788 1.00 95.75 96 GLN A O 1
ATOM 747 N N . SER A 1 97 ? 13.661 -4.878 -15.954 1.00 95.31 97 SER A N 1
ATOM 748 C CA . SER A 1 97 ? 14.401 -5.961 -15.299 1.00 95.31 97 SER A CA 1
ATOM 749 C C . SER A 1 97 ? 13.588 -6.600 -14.173 1.00 95.31 97 SER A C 1
ATOM 751 O O . SER A 1 97 ? 13.437 -7.823 -14.136 1.00 95.31 97 SER A O 1
ATOM 753 N N . CYS A 1 98 ? 12.988 -5.785 -13.295 1.00 95.50 98 CYS A N 1
ATOM 754 C CA . CYS A 1 98 ? 12.069 -6.287 -12.272 1.00 95.50 98 CYS A CA 1
ATOM 755 C C . CYS A 1 98 ? 10.911 -7.047 -12.913 1.00 95.50 98 CYS A C 1
ATOM 757 O O . CYS A 1 98 ? 10.629 -8.182 -12.541 1.00 95.50 98 CYS A O 1
ATOM 759 N N . TRP A 1 99 ? 10.282 -6.468 -13.936 1.00 96.00 99 TRP A N 1
ATOM 760 C CA . TRP A 1 99 ? 9.175 -7.125 -14.616 1.00 96.00 99 TRP A CA 1
ATOM 761 C C . TRP A 1 99 ? 9.569 -8.439 -15.296 1.00 96.00 99 TRP A C 1
ATOM 763 O O . TRP A 1 99 ? 8.784 -9.382 -15.272 1.00 96.00 99 TRP A O 1
ATOM 773 N N . GLY A 1 100 ? 10.773 -8.534 -15.863 1.00 95.06 100 GLY A N 1
ATOM 774 C CA . GLY A 1 100 ? 11.304 -9.775 -16.426 1.00 95.06 100 GLY A CA 1
ATOM 775 C C . GLY A 1 100 ? 11.420 -10.883 -15.378 1.00 95.06 100 GLY A C 1
ATOM 776 O O . GLY A 1 100 ? 10.935 -11.990 -15.607 1.00 95.06 100 GLY A O 1
ATOM 777 N N . ARG A 1 101 ? 11.972 -10.565 -14.198 1.00 94.12 101 ARG A N 1
ATOM 778 C CA . ARG A 1 101 ? 12.060 -11.504 -13.065 1.00 94.12 101 ARG A CA 1
ATOM 779 C C . ARG A 1 101 ? 10.685 -11.931 -12.551 1.00 94.12 101 ARG A C 1
ATOM 781 O O . ARG A 1 101 ? 10.473 -13.112 -12.302 1.00 94.12 101 ARG A O 1
ATOM 788 N N . ILE A 1 102 ? 9.729 -11.005 -12.464 1.00 94.06 102 ILE A N 1
ATOM 789 C CA . ILE A 1 102 ? 8.352 -11.343 -12.073 1.00 94.06 102 ILE A CA 1
ATOM 790 C C . ILE A 1 102 ? 7.674 -12.210 -13.142 1.00 94.06 102 ILE A C 1
ATOM 792 O O . ILE A 1 102 ? 7.012 -13.194 -12.823 1.00 94.06 102 ILE A O 1
ATOM 796 N N . SER A 1 103 ? 7.876 -11.875 -14.419 1.00 92.81 103 SER A N 1
ATOM 797 C CA . SER A 1 103 ? 7.283 -12.586 -15.556 1.00 92.81 103 SER A CA 1
ATOM 798 C C . SER A 1 103 ? 7.727 -14.047 -15.625 1.00 92.81 103 SER A C 1
ATOM 800 O O . SER A 1 103 ? 6.927 -14.906 -15.988 1.00 92.81 103 SER A O 1
ATOM 802 N N . ALA A 1 104 ? 8.972 -14.336 -15.233 1.00 91.56 104 ALA A N 1
ATOM 803 C CA . ALA A 1 104 ? 9.498 -15.697 -15.149 1.00 91.56 104 ALA A CA 1
ATOM 804 C C . ALA A 1 104 ? 8.772 -16.568 -14.101 1.00 91.56 104 ALA A C 1
ATOM 806 O O . ALA A 1 104 ? 8.781 -17.789 -14.220 1.00 91.56 104 ALA A O 1
ATOM 807 N N . GLY A 1 105 ? 8.122 -15.951 -13.106 1.00 89.62 105 GLY A N 1
ATOM 808 C CA . GLY A 1 105 ? 7.367 -16.627 -12.048 1.00 89.62 105 GLY A CA 1
ATOM 809 C C . GLY A 1 105 ? 5.843 -16.565 -12.192 1.00 89.62 105 GLY A C 1
ATOM 810 O O . GLY A 1 105 ? 5.141 -16.909 -11.248 1.00 89.62 105 GLY A O 1
ATOM 811 N N . LEU A 1 106 ? 5.295 -16.118 -13.331 1.00 90.94 106 LEU A N 1
ATOM 812 C CA . LEU A 1 106 ? 3.843 -15.906 -13.481 1.00 90.94 106 LEU A CA 1
ATOM 813 C C . LEU A 1 106 ? 3.001 -17.164 -13.252 1.00 90.94 106 LEU A C 1
ATOM 815 O O . LEU A 1 106 ? 1.895 -17.073 -12.722 1.00 90.94 106 LEU A O 1
ATOM 819 N N . ASP A 1 107 ? 3.523 -18.316 -13.656 1.00 90.44 107 ASP A N 1
ATOM 820 C CA . ASP A 1 107 ? 2.829 -19.602 -13.580 1.00 90.44 107 ASP A CA 1
ATOM 821 C C . ASP A 1 107 ? 3.198 -20.390 -12.308 1.00 90.44 107 ASP A C 1
ATOM 823 O O . ASP A 1 107 ? 2.778 -21.534 -12.138 1.00 90.44 107 ASP A O 1
ATOM 827 N N . GLN A 1 108 ? 3.966 -19.782 -11.393 1.00 88.06 108 GLN A N 1
ATOM 828 C CA . GLN A 1 108 ? 4.232 -20.360 -10.077 1.00 88.06 108 GLN A CA 1
ATOM 829 C C . GLN A 1 108 ? 2.990 -20.239 -9.176 1.00 88.06 108 GLN A C 1
ATOM 831 O O . GLN A 1 108 ? 2.294 -19.212 -9.219 1.00 88.06 108 GLN A O 1
ATOM 836 N N . PRO A 1 109 ? 2.696 -21.262 -8.349 1.00 90.31 109 PRO A N 1
ATOM 837 C CA . PRO A 1 109 ? 1.677 -21.177 -7.311 1.00 90.31 109 PRO A CA 1
ATOM 838 C C . PRO A 1 109 ? 1.901 -19.969 -6.403 1.00 90.31 109 PRO A C 1
ATOM 840 O O . PRO A 1 109 ? 3.010 -19.711 -5.944 1.00 90.31 109 PRO A O 1
ATOM 843 N N . LEU A 1 110 ? 0.829 -19.242 -6.090 1.00 88.38 110 LEU A N 1
ATOM 844 C CA . LEU A 1 110 ? 0.921 -18.041 -5.261 1.00 88.38 110 LEU A CA 1
ATOM 845 C C . LEU A 1 110 ? 1.434 -18.343 -3.841 1.00 88.38 110 LEU A C 1
ATOM 847 O O . LEU A 1 110 ? 2.103 -17.506 -3.240 1.00 88.38 110 LEU A O 1
ATOM 851 N N . ALA A 1 111 ? 1.139 -19.541 -3.328 1.00 85.12 111 ALA A N 1
ATOM 852 C CA . ALA A 1 111 ? 1.632 -20.020 -2.040 1.00 85.12 111 ALA A CA 1
ATOM 853 C C . ALA A 1 111 ? 3.166 -20.124 -1.999 1.00 85.12 111 ALA A C 1
ATOM 855 O O . ALA A 1 111 ? 3.760 -19.883 -0.958 1.00 85.12 111 ALA A O 1
ATOM 856 N N . ASP A 1 112 ? 3.819 -20.386 -3.132 1.00 84.81 112 ASP A N 1
ATOM 857 C CA . ASP A 1 112 ? 5.278 -20.527 -3.193 1.00 84.81 112 ASP A CA 1
ATOM 858 C C . ASP A 1 112 ? 5.986 -19.161 -3.151 1.00 84.81 112 ASP A C 1
ATOM 860 O O . ASP A 1 112 ? 7.190 -19.077 -2.917 1.00 84.81 112 ASP A O 1
ATOM 864 N N . LEU A 1 113 ? 5.245 -18.060 -3.338 1.00 81.25 113 LEU A N 1
ATOM 865 C CA . LEU A 1 113 ? 5.779 -16.704 -3.189 1.00 81.25 113 LEU A CA 1
ATOM 866 C C . LEU A 1 113 ? 5.922 -16.288 -1.719 1.00 81.25 113 LEU A C 1
ATOM 868 O O . LEU A 1 113 ? 6.655 -15.339 -1.440 1.00 81.25 113 LEU A O 1
ATOM 872 N N . SER A 1 114 ? 5.226 -16.953 -0.785 1.00 73.38 114 SER A N 1
ATOM 873 C CA . SER A 1 114 ? 5.261 -16.592 0.639 1.00 73.38 114 SER A CA 1
ATOM 874 C C . SER A 1 114 ? 6.614 -16.885 1.287 1.00 73.38 114 SER A C 1
ATOM 876 O O . SER A 1 114 ? 6.961 -16.231 2.271 1.00 73.38 114 SER A O 1
ATOM 878 N N . ASP A 1 115 ? 7.406 -17.803 0.715 1.00 69.00 115 ASP A N 1
ATOM 879 C CA . ASP A 1 115 ? 8.819 -18.016 1.066 1.00 69.00 115 ASP A CA 1
ATOM 880 C C . ASP A 1 115 ? 9.695 -16.889 0.482 1.00 69.00 115 ASP A C 1
ATOM 882 O O . ASP A 1 115 ? 10.573 -17.065 -0.368 1.00 69.00 115 ASP A O 1
ATOM 886 N N . SER A 1 116 ? 9.361 -15.669 0.901 1.00 61.41 116 SER A N 1
ATOM 887 C CA . SER A 1 116 ? 9.791 -14.384 0.338 1.00 61.41 116 SER A CA 1
ATOM 888 C C . SER A 1 116 ? 11.308 -14.176 0.266 1.00 61.41 116 SER A C 1
ATOM 890 O O . SER A 1 116 ? 11.767 -13.299 -0.464 1.00 61.41 116 SER A O 1
ATOM 892 N N . LEU A 1 117 ? 12.090 -14.995 0.974 1.00 57.72 117 LEU A N 1
ATOM 893 C CA . LEU A 1 117 ? 13.550 -14.950 0.973 1.00 57.72 117 LEU A CA 1
ATOM 894 C C . LEU A 1 117 ? 14.184 -15.645 -0.241 1.00 57.72 117 LEU A C 1
ATOM 896 O O . LEU A 1 117 ? 15.236 -15.198 -0.698 1.00 57.72 117 LEU A O 1
ATOM 900 N N . ASN A 1 118 ? 13.536 -16.678 -0.789 1.00 67.25 118 ASN A N 1
ATOM 901 C CA . ASN A 1 118 ? 14.032 -17.454 -1.936 1.00 67.25 118 ASN A CA 1
ATOM 902 C C . ASN A 1 118 ? 13.275 -17.153 -3.238 1.00 67.25 118 ASN A C 1
ATOM 904 O O . ASN A 1 118 ? 13.700 -17.553 -4.324 1.00 67.25 118 ASN A O 1
ATOM 908 N N . SER A 1 119 ? 12.145 -16.451 -3.146 1.00 84.31 119 SER A N 1
ATOM 909 C CA . SER A 1 119 ? 11.329 -16.117 -4.307 1.00 84.31 119 SER A CA 1
ATOM 910 C C . SER A 1 119 ? 11.856 -14.868 -5.022 1.00 84.31 119 SER A C 1
ATOM 912 O O . SER A 1 119 ? 11.564 -13.730 -4.645 1.00 84.31 119 SER A O 1
ATOM 914 N N . GLU A 1 120 ? 12.602 -15.074 -6.111 1.00 88.44 120 GLU A N 1
ATOM 915 C CA . GLU A 1 120 ? 13.016 -13.993 -7.020 1.00 88.44 120 GLU A CA 1
ATOM 916 C C . GLU A 1 120 ? 11.836 -13.125 -7.511 1.00 88.44 120 GLU A C 1
ATOM 918 O O . GLU A 1 120 ? 11.956 -11.895 -7.489 1.00 88.44 120 GLU A O 1
ATOM 923 N N . PRO A 1 121 ? 10.666 -13.690 -7.884 1.00 91.62 121 PRO A N 1
ATOM 924 C CA . PRO A 1 121 ? 9.491 -12.885 -8.211 1.00 91.62 121 PRO A CA 1
ATOM 925 C C . PRO A 1 121 ? 9.013 -12.007 -7.049 1.00 91.62 121 PRO A C 1
ATOM 927 O O . PRO A 1 121 ? 8.649 -10.856 -7.281 1.00 91.62 121 PRO A O 1
ATOM 930 N N . ALA A 1 122 ? 9.033 -12.500 -5.804 1.00 90.38 122 ALA A N 1
ATOM 931 C CA . ALA A 1 122 ? 8.640 -11.707 -4.637 1.00 90.38 122 ALA A CA 1
ATOM 932 C C . ALA A 1 122 ? 9.577 -10.511 -4.415 1.00 90.38 122 ALA A C 1
ATOM 934 O O . ALA A 1 122 ? 9.107 -9.380 -4.263 1.00 90.38 122 ALA A O 1
ATOM 935 N N . ARG A 1 123 ? 10.895 -10.735 -4.486 1.00 89.44 123 ARG A N 1
ATOM 936 C CA . ARG A 1 123 ? 11.907 -9.669 -4.393 1.00 89.44 123 ARG A CA 1
ATOM 937 C C . ARG A 1 123 ? 11.728 -8.625 -5.490 1.00 89.44 123 ARG A C 1
ATOM 939 O O . ARG A 1 123 ? 11.640 -7.434 -5.205 1.00 89.44 123 ARG A O 1
ATOM 946 N N . ALA A 1 124 ? 11.580 -9.067 -6.736 1.00 92.88 124 ALA A N 1
ATOM 947 C CA . ALA A 1 124 ? 11.361 -8.170 -7.864 1.00 92.88 124 ALA A CA 1
ATOM 948 C C . ALA A 1 124 ? 10.038 -7.385 -7.749 1.00 92.88 124 ALA A C 1
ATOM 950 O O . ALA A 1 124 ? 9.976 -6.228 -8.168 1.00 92.88 124 ALA A O 1
ATOM 951 N N . MET A 1 125 ? 8.987 -7.968 -7.156 1.00 93.81 125 MET A N 1
ATOM 952 C CA . MET A 1 125 ? 7.746 -7.247 -6.849 1.00 93.81 125 MET A CA 1
ATOM 953 C C . MET A 1 125 ? 7.942 -6.177 -5.773 1.00 93.81 125 MET A C 1
ATOM 955 O O . MET A 1 125 ? 7.372 -5.098 -5.921 1.00 93.81 125 MET A O 1
ATOM 959 N N . LEU A 1 126 ? 8.737 -6.436 -4.727 1.00 91.94 126 LEU A N 1
ATOM 960 C CA . LEU A 1 126 ? 9.070 -5.437 -3.702 1.00 91.94 126 LEU A CA 1
ATOM 961 C C . LEU A 1 126 ? 9.846 -4.256 -4.303 1.00 91.94 126 LEU A C 1
ATOM 963 O O . LEU A 1 126 ? 9.487 -3.103 -4.061 1.00 91.94 126 LEU A O 1
ATOM 967 N N . GLU A 1 127 ? 10.844 -4.532 -5.148 1.00 93.12 127 GLU A N 1
ATOM 968 C CA . GLU A 1 127 ? 11.622 -3.504 -5.857 1.00 93.12 127 GLU A CA 1
ATOM 969 C C . GLU A 1 127 ? 10.719 -2.667 -6.776 1.00 93.12 127 GLU A C 1
ATOM 971 O O . GLU A 1 127 ? 10.685 -1.437 -6.694 1.00 93.12 127 GLU A O 1
ATOM 976 N N . LEU A 1 128 ? 9.912 -3.331 -7.610 1.00 96.19 128 LEU A N 1
ATOM 977 C CA . LEU A 1 128 ? 9.000 -2.654 -8.529 1.00 96.19 128 LEU A CA 1
ATOM 978 C C . LEU A 1 128 ? 7.925 -1.846 -7.788 1.00 96.19 128 LEU A C 1
ATOM 980 O O . LEU A 1 128 ? 7.565 -0.758 -8.241 1.00 96.19 128 LEU A O 1
ATOM 984 N N . MET A 1 129 ? 7.425 -2.349 -6.654 1.00 95.75 129 MET A N 1
ATOM 985 C CA . MET A 1 129 ? 6.505 -1.617 -5.780 1.00 95.75 129 MET A CA 1
ATOM 986 C C . MET A 1 129 ? 7.153 -0.334 -5.249 1.00 95.75 129 MET A C 1
ATOM 988 O O . MET A 1 129 ? 6.519 0.718 -5.315 1.00 95.75 129 MET A O 1
ATOM 992 N N . ALA A 1 130 ? 8.407 -0.397 -4.790 1.00 94.56 130 ALA A N 1
ATOM 993 C CA . ALA A 1 130 ? 9.145 0.767 -4.300 1.00 94.56 130 ALA A CA 1
ATOM 994 C C . ALA A 1 130 ? 9.370 1.811 -5.406 1.00 94.56 130 ALA A C 1
ATOM 996 O O . ALA A 1 130 ? 9.080 2.992 -5.212 1.00 94.56 130 ALA A O 1
ATOM 997 N N . TYR A 1 131 ? 9.793 1.389 -6.604 1.00 96.94 131 TYR A N 1
ATOM 998 C CA . TYR A 1 131 ? 9.949 2.295 -7.750 1.00 96.94 131 TYR A CA 1
ATOM 999 C C . TYR A 1 131 ? 8.627 2.952 -8.158 1.00 96.94 131 TYR A C 1
ATOM 1001 O O . TYR A 1 131 ? 8.594 4.143 -8.478 1.00 96.94 131 TYR A O 1
ATOM 1009 N N . ALA A 1 132 ? 7.535 2.184 -8.155 1.00 97.69 132 ALA A N 1
ATOM 1010 C CA . ALA A 1 132 ? 6.216 2.673 -8.530 1.00 97.69 132 ALA A CA 1
ATOM 1011 C C . ALA A 1 132 ? 5.640 3.650 -7.491 1.00 97.69 132 ALA A C 1
ATOM 1013 O O . ALA A 1 132 ? 5.068 4.675 -7.871 1.00 97.69 132 ALA A O 1
ATOM 1014 N N . ASP A 1 133 ? 5.829 3.380 -6.198 1.00 96.50 133 ASP A N 1
ATOM 1015 C CA . ASP A 1 133 ? 5.448 4.294 -5.119 1.00 96.50 133 ASP A CA 1
ATOM 1016 C C . ASP A 1 133 ? 6.267 5.590 -5.178 1.00 96.50 133 ASP A C 1
ATOM 1018 O O . ASP A 1 133 ? 5.691 6.675 -5.242 1.00 96.50 133 ASP A O 1
ATOM 1022 N N . GLN A 1 134 ? 7.596 5.501 -5.297 1.00 95.56 134 GLN A N 1
ATOM 1023 C CA . GLN A 1 134 ? 8.479 6.666 -5.430 1.00 95.56 134 GLN A CA 1
ATOM 1024 C C . GLN A 1 134 ? 8.159 7.501 -6.685 1.00 95.56 134 GLN A C 1
ATOM 1026 O O . GLN A 1 134 ? 8.286 8.732 -6.694 1.00 95.56 134 GLN A O 1
ATOM 1031 N N . ALA A 1 135 ? 7.700 6.863 -7.769 1.00 96.31 135 ALA A N 1
ATOM 1032 C CA . ALA A 1 135 ? 7.210 7.565 -8.954 1.00 96.31 135 ALA A CA 1
ATOM 1033 C C . ALA A 1 135 ? 5.991 8.450 -8.641 1.00 96.31 135 ALA A C 1
ATOM 1035 O O . ALA A 1 135 ? 5.845 9.502 -9.266 1.00 96.31 135 ALA A O 1
ATOM 1036 N N . CYS A 1 136 ? 5.188 8.083 -7.639 1.00 95.12 136 CYS A N 1
ATOM 1037 C CA . CYS A 1 136 ? 3.997 8.797 -7.189 1.00 95.12 136 CYS A CA 1
ATOM 1038 C C . CYS A 1 136 ? 4.266 9.927 -6.180 1.00 95.12 136 CYS A C 1
ATOM 1040 O O . CYS A 1 136 ? 3.316 10.607 -5.797 1.00 95.12 136 CYS A O 1
ATOM 1042 N N . LEU A 1 137 ? 5.524 10.198 -5.810 1.00 92.56 137 LEU A N 1
ATOM 1043 C CA . LEU A 1 137 ? 5.911 11.308 -4.923 1.00 92.56 137 LEU A CA 1
ATOM 1044 C C . LEU A 1 137 ? 5.223 12.657 -5.233 1.00 92.56 137 LEU A C 1
ATOM 1046 O O . LEU A 1 137 ? 4.770 13.304 -4.291 1.00 92.56 137 LEU A O 1
ATOM 1050 N N . PRO A 1 138 ? 5.045 13.089 -6.503 1.00 90.56 138 PRO A N 1
ATOM 1051 C CA . PRO A 1 138 ? 4.369 14.357 -6.807 1.00 90.56 138 PRO A CA 1
ATOM 1052 C C . PRO A 1 138 ? 2.888 14.436 -6.397 1.00 90.56 138 PRO A C 1
ATOM 1054 O O . PRO A 1 138 ? 2.281 15.494 -6.553 1.00 90.56 138 PRO A O 1
ATOM 1057 N N . LEU A 1 139 ? 2.297 13.325 -5.946 1.00 87.25 139 LEU A N 1
ATOM 1058 C CA . LEU A 1 139 ? 0.915 13.232 -5.467 1.00 87.25 139 LEU A CA 1
ATOM 1059 C C . LEU A 1 139 ? 0.799 13.391 -3.945 1.00 87.25 139 LEU A C 1
ATOM 1061 O O . LEU A 1 139 ? -0.317 13.412 -3.430 1.00 87.25 139 LEU A O 1
ATOM 1065 N N . ALA A 1 140 ? 1.924 13.468 -3.229 1.00 80.62 140 ALA A N 1
ATOM 1066 C CA . ALA A 1 140 ? 1.933 13.705 -1.794 1.00 80.62 140 ALA A CA 1
ATOM 1067 C C . ALA A 1 140 ? 1.275 15.055 -1.463 1.00 80.62 140 ALA A C 1
ATOM 1069 O O . ALA A 1 140 ? 1.471 16.043 -2.174 1.00 80.62 140 ALA A O 1
ATOM 1070 N N . ALA A 1 141 ? 0.500 15.090 -0.375 1.00 60.81 141 ALA A N 1
ATOM 1071 C CA . ALA A 1 141 ? -0.250 16.275 0.046 1.00 60.81 141 ALA A CA 1
ATOM 1072 C C . ALA A 1 141 ? 0.657 17.464 0.421 1.00 60.81 141 ALA A C 1
ATOM 1074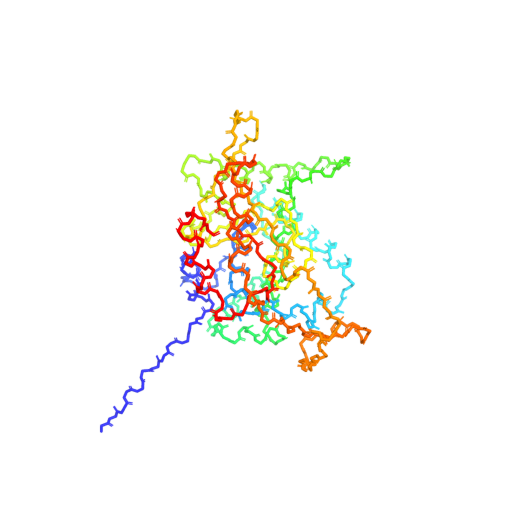 O O . ALA A 1 141 ? 0.276 18.619 0.240 1.00 60.81 141 ALA A O 1
ATOM 1075 N N . GLU A 1 142 ? 1.872 17.190 0.899 1.00 57.31 142 GLU A N 1
ATOM 1076 C CA . GLU A 1 142 ? 2.844 18.211 1.274 1.00 57.31 142 GLU A CA 1
ATOM 1077 C C . GLU A 1 142 ? 3.838 18.441 0.134 1.00 57.31 142 GLU A C 1
ATOM 1079 O O . GLU A 1 142 ? 4.751 17.650 -0.112 1.00 57.31 142 GLU A O 1
ATOM 1084 N N . ARG A 1 143 ? 3.685 19.564 -0.574 1.00 55.69 143 ARG A N 1
ATOM 1085 C CA . ARG A 1 143 ? 4.798 20.109 -1.355 1.00 55.69 143 ARG A CA 1
ATOM 1086 C C . ARG A 1 143 ? 5.825 20.647 -0.369 1.00 55.69 143 ARG A C 1
ATOM 1088 O O . ARG A 1 143 ? 5.516 21.576 0.369 1.00 55.69 143 ARG A O 1
ATOM 1095 N N . VAL A 1 144 ? 7.035 20.090 -0.386 1.00 55.19 144 VAL A N 1
ATOM 1096 C CA . VAL A 1 144 ? 8.159 20.613 0.400 1.00 55.19 144 VAL A CA 1
ATOM 1097 C C . VAL A 1 144 ? 8.353 22.098 0.046 1.00 55.19 144 VAL A C 1
ATOM 1099 O O . VAL A 1 144 ? 8.612 22.407 -1.124 1.00 55.19 144 VAL A O 1
ATOM 1102 N N . PRO A 1 145 ? 8.203 23.031 1.006 1.00 48.53 145 PRO A N 1
ATOM 1103 C CA . PRO A 1 145 ? 8.440 24.448 0.760 1.00 48.53 145 PRO A CA 1
ATOM 1104 C C . PRO A 1 145 ? 9.868 24.665 0.242 1.00 48.53 145 PRO A C 1
ATOM 1106 O O . PRO A 1 145 ? 10.823 24.148 0.815 1.00 48.53 145 PRO A O 1
ATOM 1109 N N . GLY A 1 146 ? 10.020 25.405 -0.859 1.00 55.69 146 GLY A N 1
ATOM 1110 C CA . GLY A 1 146 ? 11.328 25.673 -1.474 1.00 55.69 146 GLY A CA 1
ATOM 1111 C C . GLY A 1 146 ? 11.823 24.619 -2.473 1.00 55.69 146 GLY A C 1
ATOM 1112 O O . GLY A 1 146 ? 12.906 24.789 -3.030 1.00 55.69 146 GLY A O 1
ATOM 1113 N N . ALA A 1 147 ? 11.050 23.563 -2.754 1.00 63.72 147 ALA A N 1
ATOM 1114 C CA . ALA A 1 147 ? 11.379 22.641 -3.840 1.00 63.72 147 ALA A CA 1
ATOM 1115 C C . ALA A 1 147 ? 11.398 23.370 -5.195 1.00 63.72 147 ALA A C 1
ATOM 1117 O O . ALA A 1 147 ? 10.479 24.125 -5.529 1.00 63.72 147 ALA A O 1
ATOM 1118 N N . SER A 1 148 ? 12.441 23.127 -5.993 1.00 68.00 148 SER A N 1
ATOM 1119 C CA . SER A 1 148 ? 12.516 23.644 -7.356 1.00 68.00 148 SER A CA 1
ATOM 1120 C C . SER A 1 148 ? 11.375 23.077 -8.203 1.00 68.00 148 SER A C 1
ATOM 1122 O O . SER A 1 148 ? 10.973 21.919 -8.063 1.00 68.00 148 SER A O 1
ATOM 1124 N N . PHE A 1 149 ? 10.820 23.910 -9.083 1.00 77.19 149 PHE A N 1
ATOM 1125 C CA . PHE A 1 149 ? 9.777 23.471 -10.001 1.00 77.19 149 PHE A CA 1
ATOM 1126 C C . PHE A 1 149 ? 10.334 22.399 -10.947 1.00 77.19 149 PHE A C 1
ATOM 1128 O O . PHE A 1 149 ? 11.205 22.688 -11.766 1.00 77.19 149 PHE A O 1
ATOM 1135 N N . ASP A 1 150 ? 9.810 21.175 -10.855 1.00 85.69 150 ASP A N 1
ATOM 1136 C CA . ASP A 1 150 ? 10.067 20.102 -11.818 1.00 85.69 150 ASP A CA 1
ATOM 1137 C C . ASP A 1 150 ? 8.879 19.975 -12.794 1.00 85.69 150 ASP A C 1
ATOM 1139 O O . ASP A 1 150 ? 7.817 19.464 -12.408 1.00 85.69 150 ASP A O 1
ATOM 1143 N N . PRO A 1 151 ? 9.035 20.390 -14.069 1.00 89.00 151 PRO A N 1
ATOM 1144 C CA . PRO A 1 151 ? 7.971 20.311 -15.066 1.00 89.00 151 PRO A CA 1
ATOM 1145 C C . PRO A 1 151 ? 7.444 18.887 -15.269 1.00 89.00 151 PRO A C 1
ATOM 1147 O O . PRO A 1 151 ? 6.251 18.698 -15.510 1.00 89.00 151 PRO A O 1
ATOM 1150 N N . ILE A 1 152 ? 8.311 17.871 -15.165 1.00 91.31 152 ILE A N 1
ATOM 1151 C CA . ILE A 1 152 ? 7.914 16.473 -15.369 1.00 91.31 152 ILE A CA 1
ATOM 1152 C C . ILE A 1 152 ? 6.985 16.032 -14.238 1.00 91.31 152 ILE A C 1
ATOM 1154 O O . ILE A 1 152 ? 5.905 15.499 -14.506 1.00 91.31 152 ILE A O 1
ATOM 1158 N N . SER A 1 153 ? 7.366 16.290 -12.985 1.00 90.50 153 SER A N 1
ATOM 1159 C CA . SER A 1 153 ? 6.531 15.991 -11.818 1.00 90.50 153 SER A CA 1
ATOM 1160 C C . SER A 1 153 ? 5.217 16.769 -11.827 1.00 90.50 153 SER A C 1
ATOM 1162 O O . SER A 1 153 ? 4.178 16.198 -11.497 1.00 90.50 153 SER A O 1
ATOM 1164 N N . PHE A 1 154 ? 5.222 18.029 -12.274 1.00 89.00 154 PHE A N 1
ATOM 1165 C CA . PHE A 1 154 ? 3.996 18.814 -12.422 1.00 89.00 154 PHE A CA 1
ATOM 1166 C C . PHE A 1 154 ? 3.027 18.193 -13.440 1.00 89.00 154 PHE A C 1
ATOM 1168 O O . PHE A 1 154 ? 1.848 17.998 -13.140 1.00 89.00 154 PHE A O 1
ATOM 1175 N N . VAL A 1 155 ? 3.512 17.825 -14.633 1.00 91.31 155 VAL A N 1
ATOM 1176 C CA . VAL A 1 155 ? 2.673 17.184 -15.659 1.00 91.31 155 VAL A CA 1
ATOM 1177 C C . VAL A 1 155 ? 2.188 15.809 -15.199 1.00 91.31 155 VAL A C 1
ATOM 1179 O O . VAL A 1 155 ? 1.033 15.461 -15.445 1.00 91.31 155 VAL A O 1
ATOM 1182 N N . PHE A 1 156 ? 3.036 15.035 -14.516 1.00 92.94 156 PHE A N 1
ATOM 1183 C CA . PHE A 1 156 ? 2.645 13.756 -13.926 1.00 92.94 156 PHE A CA 1
ATOM 1184 C C . PHE A 1 156 ? 1.491 13.930 -12.930 1.00 92.94 156 PHE A C 1
ATOM 1186 O O . PHE A 1 156 ? 0.463 13.265 -13.074 1.00 92.94 156 PHE A O 1
ATOM 1193 N N . ALA A 1 157 ? 1.630 14.857 -11.975 1.00 90.31 157 ALA A N 1
ATOM 1194 C CA . ALA A 1 157 ? 0.601 15.146 -10.982 1.00 90.31 157 ALA A CA 1
ATOM 1195 C C . ALA A 1 157 ? -0.704 15.601 -11.643 1.00 90.31 157 ALA A C 1
ATOM 1197 O O . ALA A 1 157 ? -1.767 15.072 -11.331 1.00 90.31 157 ALA A O 1
ATOM 1198 N N . ARG A 1 158 ? -0.635 16.500 -12.634 1.00 88.62 158 ARG A N 1
ATOM 1199 C CA . ARG A 1 158 ? -1.817 16.937 -13.392 1.00 88.62 158 ARG A CA 1
ATOM 1200 C C . ARG A 1 158 ? -2.535 15.765 -14.067 1.00 88.62 158 ARG A C 1
ATOM 1202 O O . ARG A 1 158 ? -3.741 15.628 -13.901 1.00 88.62 158 ARG A O 1
ATOM 1209 N N . LYS A 1 159 ? -1.806 14.880 -14.761 1.00 89.94 159 LYS A N 1
ATOM 1210 C CA . LYS A 1 159 ? -2.391 13.677 -15.386 1.00 89.94 159 LYS A CA 1
ATOM 1211 C C . LYS A 1 159 ? -3.038 12.740 -14.357 1.00 89.94 159 LYS A C 1
ATOM 1213 O O . LYS A 1 159 ? -4.012 12.064 -14.684 1.00 89.94 159 LYS A O 1
ATOM 1218 N N . ALA A 1 160 ? -2.487 12.656 -13.148 1.00 89.69 160 ALA A N 1
ATOM 1219 C CA . ALA A 1 160 ? -3.053 11.864 -12.059 1.00 89.69 160 ALA A CA 1
ATOM 1220 C C . ALA A 1 160 ? -4.337 12.493 -11.490 1.00 89.69 160 ALA A C 1
ATOM 1222 O O . ALA A 1 160 ? -5.321 11.785 -11.294 1.00 89.69 160 ALA A O 1
ATOM 1223 N N . PHE A 1 161 ? -4.373 13.813 -11.289 1.00 84.62 161 PHE A N 1
ATOM 1224 C CA . PHE A 1 161 ? -5.590 14.515 -10.868 1.00 84.62 161 PHE A CA 1
ATOM 1225 C C . PHE A 1 161 ? -6.694 14.432 -11.923 1.00 84.62 161 PHE A C 1
ATOM 1227 O O . PHE A 1 161 ? -7.825 14.091 -11.590 1.00 84.62 161 PHE A O 1
ATOM 1234 N N . GLU A 1 162 ? -6.360 14.635 -13.201 1.00 85.31 162 GLU A N 1
ATOM 1235 C CA . GLU A 1 162 ? -7.298 14.444 -14.313 1.00 85.31 162 GLU A CA 1
ATOM 1236 C C . GLU A 1 162 ? -7.876 13.021 -14.318 1.00 85.31 162 GLU A C 1
ATOM 1238 O O . GLU A 1 162 ? -9.075 12.850 -14.526 1.00 85.31 162 GLU A O 1
ATOM 1243 N N . GLN A 1 163 ? -7.057 11.996 -14.042 1.00 85.00 163 GLN A N 1
ATOM 1244 C CA . GLN A 1 163 ? -7.527 10.611 -13.921 1.00 85.00 163 GLN A CA 1
ATOM 1245 C C . GLN A 1 163 ? -8.584 10.460 -12.816 1.00 85.00 163 GLN A C 1
ATOM 1247 O O . GLN A 1 163 ? -9.593 9.793 -13.037 1.00 85.00 163 GLN A O 1
ATOM 1252 N N . MET A 1 164 ? -8.383 11.103 -11.663 1.00 79.81 164 MET A N 1
ATOM 1253 C CA . MET A 1 164 ? -9.316 11.047 -10.532 1.00 79.81 164 MET A CA 1
ATOM 1254 C C . MET A 1 164 ? -10.584 11.896 -10.734 1.00 79.81 164 MET A C 1
ATOM 1256 O O . MET A 1 164 ? -11.590 11.614 -10.089 1.00 79.81 164 MET A O 1
ATOM 1260 N N . GLN A 1 165 ? -10.555 12.906 -11.613 1.00 74.75 165 GLN A N 1
ATOM 1261 C CA . GLN A 1 165 ? -11.637 13.890 -11.799 1.00 74.75 165 GLN A CA 1
ATOM 1262 C C . GLN A 1 165 ? -12.533 13.676 -13.033 1.00 74.75 165 GLN A C 1
ATOM 1264 O O . GLN A 1 165 ? -13.523 14.391 -13.192 1.00 74.75 165 GLN A O 1
ATOM 1269 N N . ARG A 1 166 ? -12.223 12.737 -13.939 1.00 69.19 166 ARG A N 1
ATOM 1270 C CA . ARG A 1 166 ? -13.109 12.424 -15.085 1.00 69.19 166 ARG A CA 1
ATOM 1271 C C . ARG A 1 166 ? -14.561 12.178 -14.622 1.00 69.19 166 ARG A C 1
ATOM 1273 O O . ARG A 1 166 ? -14.806 11.597 -13.573 1.00 69.19 166 ARG A O 1
ATOM 1280 N N . LYS A 1 167 ? -15.567 12.611 -15.389 1.00 48.59 167 LYS A N 1
ATOM 1281 C CA . LYS A 1 167 ? -16.968 12.239 -15.099 1.00 48.59 167 LYS A CA 1
ATOM 1282 C C . LYS A 1 167 ? -17.093 10.717 -15.248 1.00 48.59 167 LYS A C 1
ATOM 1284 O O . LYS A 1 167 ? -16.666 10.185 -16.267 1.00 48.59 167 LYS A O 1
ATOM 1289 N N . ASN A 1 168 ? -17.610 10.038 -14.221 1.00 51.72 168 ASN A N 1
ATOM 1290 C CA . ASN A 1 168 ? -17.519 8.579 -14.017 1.00 51.72 168 ASN A CA 1
ATOM 1291 C C . ASN A 1 168 ? -16.098 8.062 -13.687 1.00 51.72 168 ASN A C 1
ATOM 1293 O O . ASN A 1 168 ? -15.811 6.882 -13.885 1.00 51.72 168 ASN A O 1
ATOM 1297 N N . ALA A 1 169 ? -15.199 8.936 -13.210 1.00 53.66 169 ALA A N 1
ATOM 1298 C CA . ALA A 1 169 ? -13.824 8.596 -12.856 1.00 53.66 169 ALA A CA 1
ATOM 1299 C C . ALA A 1 169 ? -13.763 7.540 -11.783 1.00 53.66 169 ALA A C 1
ATOM 1301 O O . ALA A 1 169 ? -14.548 7.488 -10.837 1.00 53.66 169 ALA A O 1
ATOM 1302 N N . THR A 1 170 ? -12.699 6.771 -11.910 1.00 55.22 170 THR A N 1
ATOM 1303 C CA . THR A 1 170 ? -12.421 5.552 -11.194 1.00 55.22 170 THR A CA 1
ATOM 1304 C C . THR A 1 170 ? -12.109 5.754 -9.706 1.00 55.22 170 THR A C 1
ATOM 1306 O O . THR A 1 170 ? -11.613 4.840 -9.053 1.00 55.22 170 THR A O 1
ATOM 1309 N N . LYS A 1 171 ? -12.368 6.937 -9.126 1.00 77.62 171 LYS A N 1
ATOM 1310 C CA . LYS A 1 171 ? -12.110 7.230 -7.706 1.00 77.62 171 LYS A CA 1
ATOM 1311 C C . LYS A 1 171 ? -10.727 6.697 -7.260 1.00 77.62 171 LYS A C 1
ATOM 1313 O O . LYS A 1 171 ? -10.574 6.226 -6.135 1.00 77.62 171 LYS A O 1
ATOM 1318 N N . SER A 1 172 ? -9.763 6.678 -8.192 1.00 88.12 172 SER A N 1
ATOM 1319 C CA . SER A 1 172 ? -8.509 5.929 -8.136 1.00 88.12 172 SER A CA 1
ATOM 1320 C C . SER A 1 172 ? -7.504 6.480 -9.143 1.00 88.12 172 SER A C 1
ATOM 1322 O O . SER A 1 172 ? -7.860 6.937 -10.227 1.00 88.12 172 SER A O 1
ATOM 1324 N N . LEU A 1 173 ? -6.227 6.375 -8.785 1.00 91.56 173 LEU A N 1
ATOM 1325 C CA . LEU A 1 173 ? -5.091 6.679 -9.636 1.00 91.56 173 LEU A CA 1
ATOM 1326 C C . LEU A 1 173 ? -4.870 5.645 -10.743 1.00 91.56 173 LEU A C 1
ATOM 1328 O O . LEU A 1 173 ? -4.177 5.970 -11.699 1.00 91.56 173 LEU A O 1
ATOM 1332 N N . CYS A 1 174 ? -5.413 4.431 -10.647 1.00 92.38 174 CYS A N 1
ATOM 1333 C CA . CYS A 1 174 ? -5.242 3.392 -11.665 1.00 92.38 174 CYS A CA 1
ATOM 1334 C C . CYS A 1 174 ? -5.879 3.780 -13.012 1.00 92.38 174 CYS A C 1
ATOM 1336 O O . CYS A 1 174 ? -6.896 4.483 -13.053 1.00 92.38 174 CYS A O 1
ATOM 1338 N N . ARG A 1 175 ? -5.283 3.317 -14.119 1.00 90.88 175 ARG A N 1
ATOM 1339 C CA . ARG A 1 175 ? -5.802 3.510 -15.487 1.00 90.88 175 ARG A CA 1
ATOM 1340 C C . ARG A 1 175 ? -6.337 2.230 -16.094 1.00 90.88 175 ARG A C 1
ATOM 1342 O O . ARG A 1 175 ? -7.339 2.278 -16.796 1.00 90.88 175 ARG A O 1
ATOM 1349 N N . GLU A 1 176 ? -5.653 1.121 -15.854 1.00 91.75 176 GLU A N 1
ATOM 1350 C CA . GLU A 1 176 ? -6.005 -0.174 -16.441 1.00 91.75 176 GLU A CA 1
ATOM 1351 C C . GLU A 1 176 ? -6.877 -1.032 -15.519 1.00 91.75 176 GLU A C 1
ATOM 1353 O O . GLU A 1 176 ? -7.468 -2.012 -15.967 1.00 91.75 176 GLU A O 1
ATOM 1358 N N . ILE A 1 177 ? -6.945 -0.677 -14.235 1.00 91.25 177 ILE A N 1
ATOM 1359 C CA . ILE A 1 177 ? -7.620 -1.472 -13.212 1.00 91.25 177 ILE A CA 1
ATOM 1360 C C . ILE A 1 177 ? -8.994 -0.891 -12.910 1.00 91.25 177 ILE A C 1
ATOM 1362 O O . ILE A 1 177 ? -9.127 0.286 -12.569 1.00 91.25 177 ILE A O 1
ATOM 1366 N N . ASP A 1 178 ? -10.006 -1.752 -12.993 1.00 88.50 178 ASP A N 1
ATOM 1367 C CA . ASP A 1 178 ? -11.366 -1.400 -12.617 1.00 88.50 178 ASP A CA 1
ATOM 1368 C C . ASP A 1 178 ? -11.504 -1.187 -11.101 1.00 88.50 178 ASP A C 1
ATOM 1370 O O . ASP A 1 178 ? -10.980 -1.941 -10.274 1.00 88.50 178 ASP A O 1
ATOM 1374 N N . VAL A 1 179 ? -12.278 -0.170 -10.735 1.00 85.88 179 VAL A N 1
ATOM 1375 C CA . VAL A 1 179 ? -12.452 0.306 -9.356 1.00 85.88 179 VAL A CA 1
ATOM 1376 C C . VAL A 1 179 ? -13.137 -0.663 -8.430 1.00 85.88 179 VAL A C 1
ATOM 1378 O O . VAL A 1 179 ? -12.990 -0.527 -7.216 1.00 85.88 179 VAL A O 1
ATOM 1381 N N . SER A 1 180 ? -13.923 -1.585 -8.984 1.00 85.31 180 SER A N 1
ATOM 1382 C CA . SER A 1 180 ? -14.578 -2.647 -8.228 1.00 85.31 180 SER A CA 1
ATOM 1383 C C . SER A 1 180 ? -13.574 -3.714 -7.792 1.00 85.31 180 SER A C 1
ATOM 1385 O O . SER A 1 180 ? -13.808 -4.418 -6.811 1.00 85.31 180 SER A O 1
ATOM 1387 N N . ARG A 1 181 ? -12.418 -3.800 -8.468 1.00 89.12 181 ARG A N 1
ATOM 1388 C CA . ARG A 1 181 ? -11.335 -4.733 -8.146 1.00 89.12 181 ARG A CA 1
ATOM 1389 C C .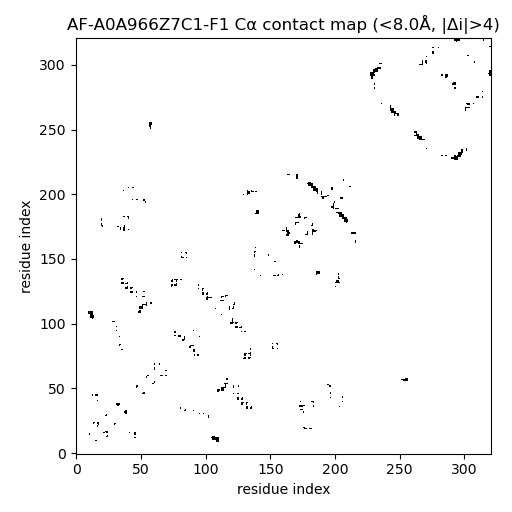 ARG A 1 181 ? -10.384 -4.112 -7.136 1.00 89.12 181 ARG A C 1
ATOM 1391 O O . ARG A 1 181 ? -10.314 -4.560 -5.990 1.00 89.12 181 ARG A O 1
ATOM 1398 N N . LEU A 1 182 ? -9.667 -3.068 -7.546 1.00 90.81 182 LEU A N 1
ATOM 1399 C CA . LEU A 1 182 ? -8.656 -2.398 -6.733 1.00 90.81 182 LEU A CA 1
ATOM 1400 C C . LEU A 1 182 ? -8.647 -0.904 -7.015 1.00 90.81 182 LEU A C 1
ATOM 1402 O O . LEU A 1 182 ? -8.981 -0.453 -8.107 1.00 90.81 182 LEU A O 1
ATOM 1406 N N . ARG A 1 183 ? -8.209 -0.142 -6.017 1.00 90.50 183 ARG A N 1
ATOM 1407 C CA . ARG A 1 183 ? -7.996 1.294 -6.131 1.00 90.50 183 ARG A CA 1
ATOM 1408 C C . ARG A 1 183 ? -6.661 1.659 -5.518 1.00 90.50 183 ARG A C 1
ATOM 1410 O O . ARG A 1 183 ? -6.355 1.257 -4.399 1.00 90.50 183 ARG A O 1
ATOM 1417 N N . VAL A 1 184 ? -5.896 2.469 -6.230 1.00 91.94 184 VAL A N 1
ATOM 1418 C CA . VAL A 1 184 ? -4.743 3.180 -5.676 1.00 91.94 184 VAL A CA 1
ATOM 1419 C C . VAL A 1 184 ? -5.136 4.622 -5.398 1.00 91.94 184 VAL A C 1
ATOM 1421 O O . VAL A 1 184 ? -5.763 5.258 -6.246 1.00 91.94 184 VAL A O 1
ATOM 1424 N N . LEU A 1 185 ? -4.802 5.116 -4.208 1.00 89.94 185 LEU A N 1
ATOM 1425 C CA . LEU A 1 185 ? -5.142 6.456 -3.725 1.00 89.94 185 LEU A CA 1
ATOM 1426 C C . LEU A 1 185 ? -3.884 7.161 -3.200 1.00 89.94 185 LEU A C 1
ATOM 1428 O O . LEU A 1 185 ? -3.022 6.478 -2.639 1.00 89.94 185 LEU A O 1
ATOM 1432 N N . PRO A 1 186 ? -3.773 8.495 -3.319 1.00 89.00 186 PRO A N 1
ATOM 1433 C CA . PRO A 1 186 ? -2.735 9.250 -2.628 1.00 89.00 186 PRO A CA 1
ATOM 1434 C C . PRO A 1 186 ? -2.839 9.071 -1.112 1.00 89.00 186 PRO A C 1
ATOM 1436 O O . PRO A 1 186 ? -3.934 8.969 -0.553 1.00 89.00 186 PRO A O 1
ATOM 1439 N N . LYS A 1 187 ? -1.695 9.070 -0.435 1.00 86.31 187 LYS A N 1
ATOM 1440 C CA . LYS A 1 187 ? -1.627 9.090 1.023 1.00 86.31 187 LYS A CA 1
ATOM 1441 C C . LYS A 1 187 ? -1.486 10.512 1.535 1.00 86.31 187 LYS A C 1
ATOM 1443 O O . LYS A 1 187 ? -0.566 11.229 1.159 1.00 86.31 187 LYS A O 1
ATOM 1448 N N . ALA A 1 188 ? -2.361 10.870 2.468 1.00 75.50 188 ALA A N 1
ATOM 1449 C CA . ALA A 1 188 ? -2.200 12.074 3.277 1.00 75.50 188 ALA A CA 1
ATOM 1450 C C . ALA A 1 188 ? -1.265 11.848 4.479 1.00 75.50 188 ALA A C 1
ATOM 1452 O O . ALA A 1 188 ? -0.697 12.797 5.001 1.00 75.50 188 ALA A O 1
ATOM 1453 N N . ARG A 1 189 ? -1.122 10.597 4.946 1.00 71.75 189 ARG A N 1
ATOM 1454 C CA . ARG A 1 189 ? -0.276 10.227 6.089 1.00 71.75 189 ARG A CA 1
ATOM 1455 C C . ARG A 1 189 ? 0.444 8.909 5.825 1.00 71.75 189 ARG A C 1
ATOM 1457 O O . ARG A 1 189 ? -0.141 7.978 5.265 1.00 71.75 189 ARG A O 1
ATOM 1464 N N . VAL A 1 190 ? 1.689 8.825 6.283 1.00 75.75 190 VAL A N 1
ATOM 1465 C CA . VAL A 1 190 ? 2.499 7.602 6.245 1.00 75.75 190 VAL A CA 1
ATOM 1466 C C . VAL A 1 190 ? 2.377 6.891 7.594 1.00 75.75 190 VAL A C 1
ATOM 1468 O O . VAL A 1 190 ? 2.755 7.484 8.610 1.00 75.75 190 VAL A O 1
ATOM 1471 N N . PRO A 1 191 ? 1.860 5.648 7.647 1.00 70.25 191 PRO A N 1
ATOM 1472 C CA . PRO A 1 191 ? 1.862 4.867 8.879 1.00 70.25 191 PRO A CA 1
ATOM 1473 C C . PRO A 1 191 ? 3.295 4.687 9.389 1.00 70.25 191 PRO A C 1
ATOM 1475 O O . PRO A 1 191 ? 4.138 4.162 8.672 1.00 70.25 191 PRO A O 1
ATOM 1478 N N . GLN A 1 192 ? 3.560 5.115 10.623 1.00 71.06 192 GLN A N 1
ATOM 1479 C CA . GLN A 1 192 ? 4.892 5.027 11.241 1.00 71.06 192 GLN A CA 1
ATOM 1480 C C . GLN A 1 192 ? 5.141 3.682 11.942 1.00 71.06 192 GLN A C 1
ATOM 1482 O O . GLN A 1 192 ? 6.233 3.435 12.444 1.00 71.06 192 GLN A O 1
ATOM 1487 N N . ARG A 1 193 ? 4.109 2.837 12.062 1.00 69.75 193 ARG A N 1
ATOM 1488 C CA . ARG A 1 193 ? 4.132 1.589 12.834 1.00 69.75 193 ARG A CA 1
ATOM 1489 C C . ARG A 1 193 ? 3.287 0.508 12.161 1.00 69.75 193 ARG A C 1
ATOM 1491 O O . ARG A 1 193 ? 2.370 0.816 11.399 1.00 69.75 193 ARG A O 1
ATOM 1498 N N . GLY A 1 194 ? 3.583 -0.743 12.513 1.00 71.12 194 GLY A N 1
ATOM 1499 C CA . GLY A 1 194 ? 2.915 -1.945 12.012 1.00 71.12 194 GLY A CA 1
ATOM 1500 C C . GLY A 1 194 ? 3.502 -2.438 10.690 1.00 71.12 194 GLY A C 1
ATOM 1501 O O . GLY A 1 194 ? 3.886 -1.640 9.839 1.00 71.12 194 GLY A O 1
ATOM 1502 N N . LEU A 1 195 ? 3.555 -3.758 10.500 1.00 80.06 195 LEU A N 1
ATOM 1503 C CA . LEU A 1 195 ? 3.981 -4.383 9.247 1.00 80.06 195 LEU A CA 1
ATOM 1504 C C . LEU A 1 195 ? 2.752 -4.744 8.411 1.00 80.06 195 LEU A C 1
ATOM 1506 O O . LEU A 1 195 ? 2.144 -5.802 8.561 1.00 80.06 195 LEU A O 1
ATOM 1510 N N . THR A 1 196 ? 2.367 -3.845 7.515 1.00 84.50 196 THR A N 1
ATOM 1511 C CA . THR A 1 196 ? 1.282 -4.070 6.558 1.00 84.50 196 THR A CA 1
ATOM 1512 C C . THR A 1 196 ? 1.756 -3.641 5.181 1.00 84.50 196 THR A C 1
ATOM 1514 O O . THR A 1 196 ? 2.640 -2.798 5.067 1.00 84.50 196 THR A O 1
ATOM 1517 N N . ILE A 1 197 ? 1.109 -4.110 4.113 1.00 85.38 197 ILE A N 1
ATOM 1518 C CA . ILE A 1 197 ? 1.418 -3.603 2.765 1.00 85.38 197 ILE A CA 1
ATOM 1519 C C . ILE A 1 197 ? 1.296 -2.067 2.677 1.00 85.38 197 ILE A C 1
ATOM 1521 O O . ILE A 1 197 ? 1.970 -1.428 1.879 1.00 85.38 197 ILE A O 1
ATOM 1525 N N . ARG A 1 198 ? 0.457 -1.455 3.531 1.00 82.62 198 ARG A N 1
ATOM 1526 C CA . ARG A 1 198 ? 0.304 -0.003 3.613 1.00 82.62 198 ARG A CA 1
ATOM 1527 C C . ARG A 1 198 ? 1.475 0.663 4.338 1.00 82.62 198 ARG A C 1
ATOM 1529 O O . ARG A 1 198 ? 1.697 1.826 4.065 1.00 82.62 198 ARG A O 1
ATOM 1536 N N . SER A 1 199 ? 2.222 0.031 5.235 1.00 86.25 199 SER A N 1
ATOM 1537 C CA . SER A 1 199 ? 3.415 0.677 5.816 1.00 86.25 199 SER A CA 1
ATOM 1538 C C . SER A 1 199 ? 4.650 0.578 4.916 1.00 86.25 199 SER A C 1
ATOM 1540 O O . SER A 1 199 ? 5.591 1.335 5.115 1.00 86.25 199 SER A O 1
ATOM 1542 N N . LEU A 1 200 ? 4.622 -0.265 3.876 1.00 87.94 200 LEU A N 1
ATOM 1543 C CA . LEU A 1 200 ? 5.719 -0.412 2.905 1.00 87.94 200 LEU A CA 1
ATOM 1544 C C . LEU A 1 200 ? 5.722 0.625 1.774 1.00 87.94 200 LEU A C 1
ATOM 1546 O O . LEU A 1 200 ? 6.539 0.538 0.862 1.00 87.94 200 LEU A O 1
ATOM 1550 N N . SER A 1 201 ? 4.801 1.585 1.800 1.00 91.44 201 SER A N 1
ATOM 1551 C CA . SER A 1 201 ? 4.719 2.656 0.808 1.00 91.44 201 SER A CA 1
ATOM 1552 C C . SER A 1 201 ? 4.593 4.015 1.487 1.00 91.44 201 SER A C 1
ATOM 1554 O O . SER A 1 201 ? 4.005 4.136 2.566 1.00 91.44 201 SER A O 1
ATOM 1556 N N . LEU A 1 202 ? 5.101 5.060 0.850 1.00 89.69 202 LEU A N 1
ATOM 1557 C CA . LEU A 1 202 ? 5.096 6.422 1.370 1.00 89.69 202 LEU A CA 1
ATOM 1558 C C . LEU A 1 202 ? 4.005 7.269 0.710 1.00 89.69 202 LEU A C 1
ATOM 1560 O O . LEU A 1 202 ? 3.310 8.013 1.399 1.00 89.69 202 LEU A O 1
ATOM 1564 N N . TYR A 1 203 ? 3.789 7.128 -0.597 1.00 92.62 203 TYR A N 1
ATOM 1565 C CA . TYR A 1 203 ? 3.036 8.128 -1.362 1.00 92.62 203 TYR A CA 1
ATOM 1566 C C . TYR A 1 203 ? 1.649 7.671 -1.785 1.00 92.62 203 TYR A C 1
ATOM 1568 O O . TYR A 1 203 ? 0.722 8.483 -1.837 1.00 92.62 203 TYR A O 1
ATOM 1576 N N . VAL A 1 204 ? 1.474 6.380 -2.059 1.00 93.38 204 VAL A N 1
ATOM 1577 C CA . VAL A 1 204 ? 0.177 5.823 -2.456 1.00 93.38 204 VAL A CA 1
ATOM 1578 C C . VAL A 1 204 ? -0.215 4.606 -1.628 1.00 93.38 204 VAL A C 1
ATOM 1580 O O . VAL A 1 204 ? 0.616 3.891 -1.075 1.00 93.38 204 VAL A O 1
ATOM 1583 N N . GLY A 1 205 ? -1.518 4.383 -1.487 1.00 91.69 205 GLY A N 1
ATOM 1584 C CA . GLY A 1 205 ? -2.092 3.255 -0.762 1.00 91.69 205 GLY A CA 1
ATOM 1585 C C . GLY A 1 205 ? -2.988 2.407 -1.654 1.00 91.69 205 GLY A C 1
ATOM 1586 O O . GLY A 1 205 ? -3.717 2.940 -2.489 1.00 91.69 205 GLY A O 1
ATOM 1587 N N . LEU A 1 206 ? -2.953 1.089 -1.444 1.00 92.31 206 LEU A N 1
ATOM 1588 C CA . LEU A 1 206 ? -3.866 0.137 -2.074 1.00 92.31 206 LEU A CA 1
ATOM 1589 C C . LEU A 1 206 ? -5.131 -0.037 -1.220 1.00 92.31 206 LEU A C 1
ATOM 1591 O O . LEU A 1 206 ? -5.048 -0.369 -0.034 1.00 92.31 206 LEU A O 1
ATOM 1595 N N . CYS A 1 207 ? -6.294 0.120 -1.844 1.00 88.31 207 CYS A N 1
ATOM 1596 C CA . CYS A 1 207 ? -7.610 -0.173 -1.287 1.00 88.31 207 CYS A CA 1
ATOM 1597 C C . CYS A 1 207 ? -8.327 -1.213 -2.159 1.00 88.31 207 CYS A C 1
ATOM 1599 O O . CYS A 1 207 ? -8.194 -1.213 -3.385 1.00 88.31 207 CYS A O 1
ATOM 1601 N N . LYS A 1 208 ? -9.095 -2.114 -1.539 1.00 83.12 208 LYS A N 1
ATOM 1602 C CA . LYS A 1 208 ? -9.938 -3.058 -2.282 1.00 83.12 208 LYS A CA 1
ATOM 1603 C C . LYS A 1 208 ? -11.215 -2.366 -2.750 1.00 83.12 208 LYS A C 1
ATOM 1605 O O . LYS A 1 208 ? -11.786 -1.545 -2.036 1.00 83.12 208 LYS A O 1
ATOM 1610 N N . GLY A 1 209 ? -11.653 -2.704 -3.960 1.00 65.50 209 GLY A N 1
ATOM 1611 C CA . GLY A 1 209 ? -12.684 -1.955 -4.674 1.00 65.50 209 GLY A CA 1
ATOM 1612 C C . GLY A 1 209 ? -14.092 -1.982 -4.079 1.00 65.50 209 GLY A C 1
ATOM 1613 O O . GLY A 1 209 ? -14.883 -1.104 -4.408 1.00 65.50 209 GLY A O 1
ATOM 1614 N N . ALA A 1 210 ? -14.401 -2.927 -3.191 1.00 62.53 210 ALA A N 1
ATOM 1615 C CA . ALA A 1 210 ? -15.722 -3.059 -2.568 1.00 62.53 210 ALA A CA 1
ATOM 1616 C C . ALA A 1 210 ? -15.797 -2.528 -1.123 1.00 62.53 210 ALA A C 1
ATOM 1618 O O . ALA A 1 210 ? -16.876 -2.512 -0.548 1.00 62.53 210 ALA A O 1
ATOM 1619 N N . GLU A 1 211 ? -14.676 -2.113 -0.522 1.00 59.28 211 GLU A N 1
ATOM 1620 C CA . GLU A 1 211 ? -14.644 -1.778 0.912 1.00 59.28 211 GLU A CA 1
ATOM 1621 C C . GLU A 1 211 ? -15.033 -0.318 1.196 1.00 59.28 211 GLU A C 1
ATOM 1623 O O . GLU A 1 211 ? -15.569 -0.028 2.258 1.00 59.28 211 GLU A O 1
ATOM 1628 N N . ILE A 1 212 ? -14.744 0.617 0.281 1.00 60.62 212 ILE A N 1
ATOM 1629 C CA . ILE A 1 212 ? -14.888 2.061 0.538 1.00 60.62 212 ILE A CA 1
ATOM 1630 C C . ILE A 1 212 ? -15.323 2.772 -0.741 1.00 60.62 212 ILE A C 1
ATOM 1632 O O . ILE A 1 212 ? -14.652 2.654 -1.767 1.00 60.62 212 ILE A O 1
ATOM 1636 N N . GLU A 1 213 ? -16.396 3.561 -0.707 1.00 65.06 213 GLU A N 1
ATOM 1637 C CA . GLU A 1 213 ? -16.726 4.489 -1.791 1.00 65.06 213 GLU A CA 1
ATOM 1638 C C . GLU A 1 213 ? -15.953 5.802 -1.598 1.00 65.06 213 GLU A C 1
ATOM 1640 O O . GLU A 1 213 ? -16.139 6.502 -0.610 1.00 65.06 213 GLU A O 1
ATOM 1645 N N . THR A 1 214 ? -15.040 6.137 -2.512 1.00 62.81 214 THR A N 1
ATOM 1646 C CA . THR A 1 214 ? -14.108 7.261 -2.318 1.00 62.81 214 THR A CA 1
ATOM 1647 C C . THR A 1 214 ? -14.479 8.457 -3.182 1.00 62.81 214 THR A C 1
ATOM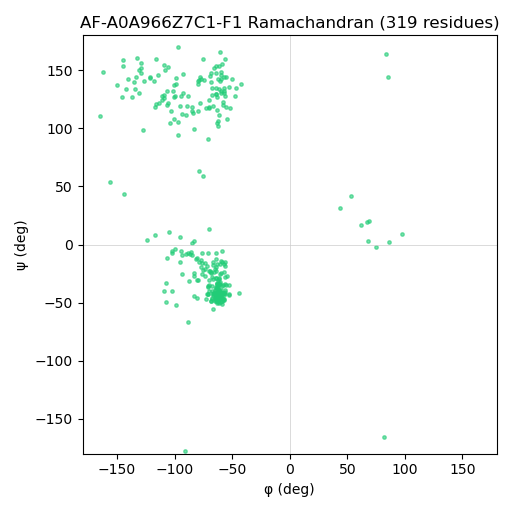 1649 O O . THR A 1 214 ? -14.471 8.358 -4.397 1.00 62.81 214 THR A O 1
ATOM 1652 N N . THR A 1 215 ? -14.770 9.614 -2.600 1.00 64.12 215 THR A N 1
ATOM 1653 C CA . THR A 1 215 ? -14.988 10.846 -3.378 1.00 64.12 215 THR A CA 1
ATOM 1654 C C . THR A 1 215 ? -13.820 11.791 -3.142 1.00 64.12 215 THR A C 1
ATOM 1656 O O . THR A 1 215 ? -13.489 12.090 -1.999 1.00 64.12 215 THR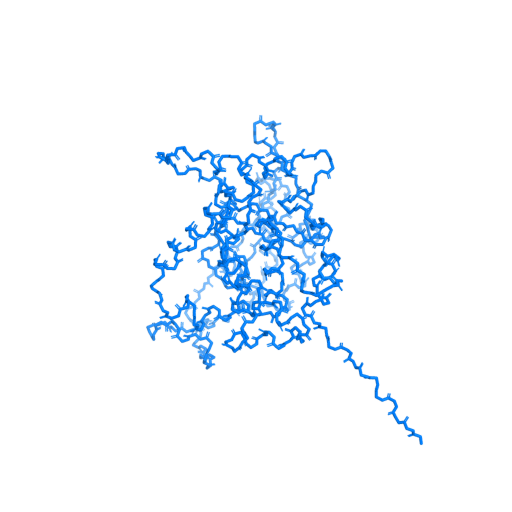 A O 1
ATOM 1659 N N . PHE A 1 216 ? -13.176 12.245 -4.219 1.00 65.12 216 PHE A N 1
ATOM 1660 C CA . PHE A 1 216 ? -12.173 13.302 -4.130 1.00 65.12 216 PHE A CA 1
ATOM 1661 C C . PHE A 1 216 ? -12.892 14.643 -4.145 1.00 65.12 216 PHE A C 1
ATOM 1663 O O . PHE A 1 216 ? -13.517 15.003 -5.141 1.00 65.12 216 PHE A O 1
ATOM 1670 N N . ILE A 1 217 ? -12.822 15.345 -3.021 1.00 59.16 217 ILE A N 1
ATOM 1671 C CA . ILE A 1 217 ? -13.449 16.648 -2.829 1.00 59.16 217 ILE A CA 1
ATOM 1672 C C . ILE A 1 217 ? -12.331 17.685 -2.779 1.00 59.16 217 ILE A C 1
ATOM 1674 O O . ILE A 1 217 ? -11.366 17.523 -2.032 1.00 59.16 217 ILE A O 1
ATOM 1678 N N . ASP A 1 218 ? -12.449 18.738 -3.585 1.00 58.47 218 ASP A N 1
ATOM 1679 C CA . ASP A 1 218 ? -11.618 19.926 -3.421 1.00 58.47 218 ASP A CA 1
ATOM 1680 C C . ASP A 1 218 ? -12.104 20.684 -2.177 1.00 58.47 218 ASP A C 1
ATOM 1682 O O . ASP A 1 218 ? -13.259 21.119 -2.115 1.00 58.47 218 ASP A O 1
ATOM 1686 N N . HIS A 1 219 ? -11.230 20.814 -1.174 1.00 50.84 219 HIS A N 1
ATOM 1687 C CA . HIS A 1 219 ? -11.535 21.446 0.112 1.00 50.84 219 HIS A CA 1
ATOM 1688 C C . HIS A 1 219 ? -12.046 22.887 -0.019 1.00 50.84 219 HIS A C 1
ATOM 1690 O O . HIS A 1 219 ? -12.686 23.377 0.906 1.00 50.84 219 HIS A O 1
ATOM 1696 N N . GLN A 1 220 ? -11.826 23.555 -1.156 1.00 51.78 220 GLN A N 1
ATOM 1697 C CA . GLN A 1 220 ? -12.342 24.907 -1.383 1.00 51.78 220 GLN A CA 1
ATOM 1698 C C . GLN A 1 220 ? -13.870 24.973 -1.581 1.00 51.78 220 GLN A C 1
ATOM 1700 O O . GLN A 1 220 ? -14.415 26.069 -1.654 1.00 51.78 220 GLN A O 1
ATOM 1705 N N . SER A 1 221 ? -14.572 23.832 -1.673 1.00 52.19 221 SER A N 1
ATOM 1706 C CA . SER A 1 221 ? -15.972 23.780 -2.134 1.00 52.19 221 SER A CA 1
ATOM 1707 C C . SER A 1 221 ? -17.017 23.286 -1.117 1.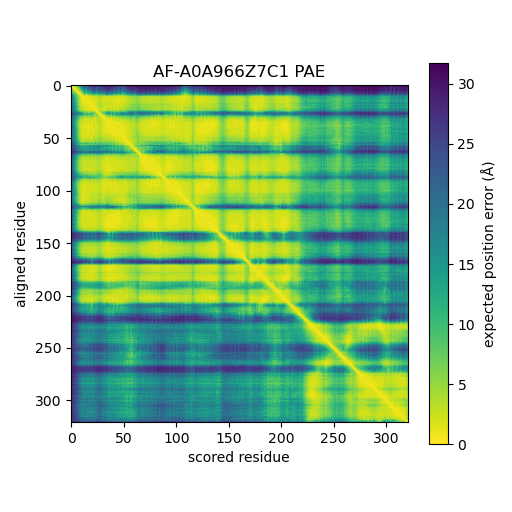00 52.19 221 SER A C 1
ATOM 1709 O O . SER A 1 221 ? -18.157 23.073 -1.525 1.00 52.19 221 SER A O 1
ATOM 1711 N N . TYR A 1 222 ? -16.697 23.078 0.170 1.00 51.16 222 TYR A N 1
ATOM 1712 C CA . TYR A 1 222 ? -17.677 22.546 1.141 1.00 51.16 222 TYR A CA 1
ATOM 1713 C C . TYR A 1 222 ? -18.016 23.515 2.288 1.00 51.16 222 TYR A C 1
ATOM 1715 O O . TYR A 1 222 ? -17.124 23.831 3.075 1.00 51.16 222 TYR A O 1
ATOM 1723 N N . PRO A 1 223 ? -19.292 23.943 2.421 1.00 49.78 223 PRO A N 1
ATOM 1724 C CA . PRO A 1 223 ? -19.730 24.825 3.504 1.00 49.78 223 PRO A CA 1
ATOM 1725 C C . PRO A 1 223 ? -19.851 24.171 4.887 1.00 49.78 223 PRO A C 1
ATOM 1727 O O . PRO A 1 223 ? -19.677 24.879 5.859 1.00 49.78 223 PRO A O 1
ATOM 1730 N N . GLU A 1 224 ? -20.104 22.867 5.017 1.00 58.16 224 GLU A N 1
ATOM 1731 C CA . GLU A 1 224 ? -20.200 22.170 6.315 1.00 58.16 224 GLU A CA 1
ATOM 1732 C C . GLU A 1 224 ? -20.108 20.659 6.045 1.00 58.16 224 GLU A C 1
ATOM 1734 O O . GLU A 1 224 ? -20.972 20.082 5.383 1.00 58.16 224 GLU A O 1
ATOM 1739 N N . ALA A 1 225 ? -19.015 20.010 6.453 1.00 57.38 225 ALA A N 1
ATOM 1740 C CA . ALA A 1 225 ? -18.889 18.559 6.321 1.00 57.38 225 ALA A CA 1
ATOM 1741 C C . ALA A 1 225 ? -19.717 17.866 7.421 1.00 57.38 225 ALA A C 1
ATOM 1743 O O . ALA A 1 225 ? -19.714 18.355 8.552 1.00 57.38 225 ALA A O 1
ATOM 1744 N N . PRO A 1 226 ? -20.388 16.730 7.145 1.00 61.53 226 PRO A N 1
ATOM 1745 C CA . PRO A 1 226 ? -21.028 15.944 8.195 1.00 61.53 226 PRO A CA 1
ATOM 1746 C C . PRO A 1 226 ? -19.980 15.537 9.239 1.00 61.53 226 PRO A C 1
ATOM 1748 O O . PRO A 1 226 ? -18.981 14.892 8.910 1.00 61.53 226 PRO A O 1
ATOM 1751 N N . ALA A 1 227 ? -20.191 15.957 10.485 1.00 72.00 227 ALA A N 1
ATOM 1752 C CA . ALA A 1 227 ? -19.336 15.599 11.606 1.00 72.00 227 ALA A CA 1
ATOM 1753 C C . ALA A 1 227 ? -19.687 14.188 12.095 1.00 72.00 227 ALA A C 1
ATOM 1755 O O . ALA A 1 227 ? -20.859 13.826 12.180 1.00 72.00 227 ALA A O 1
ATOM 1756 N N . ILE A 1 228 ? -18.661 13.394 12.397 1.00 82.50 228 ILE A N 1
ATOM 1757 C CA . ILE A 1 228 ? -18.799 12.087 13.043 1.00 82.50 228 ILE A CA 1
ATOM 1758 C C . ILE A 1 228 ? -18.345 12.266 14.488 1.00 82.50 228 ILE A C 1
ATOM 1760 O O . ILE A 1 228 ? -17.194 12.643 14.719 1.00 82.50 228 ILE A O 1
ATOM 1764 N N . ASN A 1 229 ? -19.221 11.967 15.443 1.00 88.56 229 ASN A N 1
ATOM 1765 C CA . ASN A 1 229 ? -18.877 11.965 16.859 1.00 88.56 229 ASN A CA 1
ATOM 1766 C C . ASN A 1 229 ? -18.275 10.609 17.233 1.00 88.56 229 ASN A C 1
ATOM 1768 O O . ASN A 1 229 ? -18.928 9.569 17.105 1.00 88.56 229 ASN A O 1
ATOM 1772 N N . ILE A 1 230 ? -17.020 10.62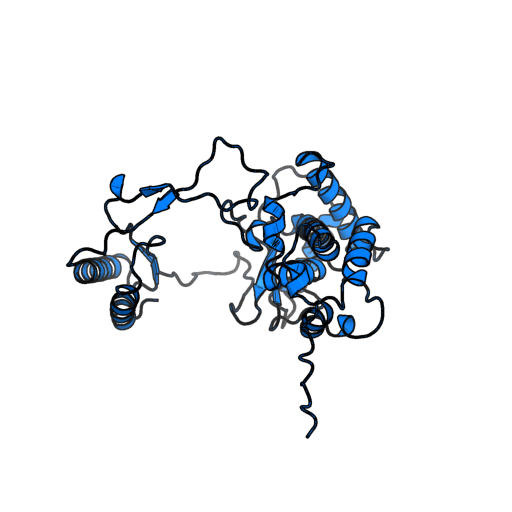5 17.681 1.00 91.75 230 ILE A N 1
ATOM 1773 C CA . ILE A 1 230 ? -16.260 9.426 18.037 1.00 91.75 230 ILE A CA 1
ATOM 1774 C C . ILE A 1 230 ? -15.933 9.479 19.528 1.00 91.75 230 ILE A C 1
ATOM 1776 O O . ILE A 1 230 ? -15.236 10.391 19.972 1.00 91.75 230 ILE A O 1
ATOM 1780 N N . LEU A 1 231 ? -16.384 8.477 20.285 1.00 92.44 231 LEU A N 1
ATOM 1781 C CA . LEU A 1 231 ? -16.035 8.310 21.693 1.00 92.44 231 LEU A CA 1
ATOM 1782 C C . LEU A 1 231 ? -14.768 7.453 21.813 1.00 92.44 231 LEU A C 1
ATOM 1784 O O . LEU A 1 231 ? -14.772 6.260 21.504 1.00 92.44 231 LEU A O 1
ATOM 1788 N N . LEU A 1 232 ? -13.669 8.068 22.254 1.00 92.44 232 LEU A N 1
ATOM 1789 C CA . LEU A 1 232 ? -12.397 7.387 22.503 1.00 92.44 232 LEU A CA 1
ATOM 1790 C C . LEU A 1 232 ? -12.320 6.964 23.972 1.00 92.44 232 LEU A C 1
ATOM 1792 O O . LEU A 1 232 ? -12.204 7.812 24.856 1.00 92.44 232 LEU A O 1
ATOM 1796 N N . LEU A 1 233 ? -12.346 5.660 24.238 1.00 89.00 233 LEU A N 1
ATOM 1797 C CA . LEU A 1 233 ? -12.354 5.128 25.599 1.00 89.00 233 LEU A CA 1
ATOM 1798 C C . LEU A 1 233 ? -10.976 4.604 25.989 1.00 89.00 233 LEU A C 1
ATOM 1800 O O . LEU A 1 233 ? -10.545 3.602 25.433 1.00 89.00 233 LEU A O 1
ATOM 1804 N N . PRO A 1 234 ? -10.274 5.188 26.970 1.00 84.19 234 PRO A N 1
ATOM 1805 C CA . PRO A 1 234 ? -8.981 4.676 27.416 1.00 84.19 234 PRO A CA 1
ATOM 1806 C C . PRO A 1 234 ? -9.154 3.454 28.341 1.00 84.19 234 PRO A C 1
ATOM 1808 O O . PRO A 1 234 ? -8.818 3.506 29.522 1.00 84.19 234 PRO A O 1
ATOM 1811 N N . TRP A 1 235 ? -9.712 2.354 27.824 1.00 82.38 235 TRP A N 1
ATOM 1812 C CA . TRP A 1 235 ? -9.974 1.128 28.586 1.00 82.38 235 TRP A CA 1
ATOM 1813 C C . TRP A 1 235 ? -8.889 0.049 28.381 1.00 82.38 235 TRP A C 1
ATOM 1815 O O . TRP A 1 235 ? -8.489 -0.187 27.243 1.00 82.38 235 TRP A O 1
ATOM 1825 N N . PRO A 1 236 ? -8.443 -0.662 29.436 1.00 80.25 236 PRO A N 1
ATOM 1826 C CA . PRO A 1 236 ? -8.785 -0.451 30.842 1.00 80.25 236 PRO A CA 1
ATOM 1827 C C . PRO A 1 236 ? -8.176 0.846 31.388 1.00 80.25 236 PRO A C 1
ATOM 1829 O O . PRO A 1 236 ? -7.041 1.190 31.071 1.00 80.25 236 PRO A O 1
ATOM 1832 N N . LEU A 1 237 ? -8.897 1.521 32.293 1.00 81.31 237 LEU A N 1
ATOM 1833 C CA . LEU A 1 237 ? -8.466 2.802 32.887 1.00 81.31 237 LEU A CA 1
ATOM 1834 C C . LEU A 1 237 ? -7.137 2.714 33.658 1.00 81.31 237 LEU A C 1
ATOM 1836 O O . LEU A 1 237 ? -6.524 3.730 33.983 1.00 81.31 237 LEU A O 1
ATOM 1840 N N . ARG A 1 238 ? -6.700 1.499 34.012 1.00 82.44 238 ARG A N 1
ATOM 1841 C CA . ARG A 1 238 ? -5.414 1.246 34.664 1.00 82.44 238 ARG A CA 1
ATOM 1842 C C . ARG A 1 238 ? -4.734 0.031 34.054 1.00 82.44 238 ARG A C 1
ATOM 1844 O O . ARG A 1 238 ? -5.287 -1.065 34.077 1.00 82.44 238 ARG A O 1
ATOM 1851 N N . VAL A 1 239 ? -3.488 0.224 33.635 1.00 83.94 239 VAL A N 1
ATOM 1852 C CA . VAL A 1 239 ? -2.586 -0.832 33.169 1.00 83.94 239 VAL A CA 1
ATOM 1853 C C . VAL A 1 239 ? -1.522 -1.091 34.241 1.00 83.94 239 VAL A C 1
ATOM 1855 O O . VAL A 1 239 ? -0.936 -0.151 34.777 1.00 83.94 239 VAL A O 1
ATOM 1858 N N . ARG A 1 240 ? -1.286 -2.359 34.594 1.00 86.75 240 ARG A N 1
ATOM 1859 C CA . ARG A 1 240 ? -0.336 -2.779 35.639 1.00 86.75 240 ARG A CA 1
ATOM 1860 C C . ARG A 1 240 ? 0.830 -3.577 35.044 1.00 86.75 240 ARG A C 1
ATOM 1862 O O . ARG A 1 240 ? 0.591 -4.395 34.160 1.00 86.75 240 ARG A O 1
ATOM 1869 N N . PRO A 1 241 ? 2.060 -3.461 35.588 1.00 87.88 241 PRO A N 1
ATOM 1870 C CA . PRO A 1 241 ? 3.219 -4.225 35.109 1.00 87.88 241 PRO A CA 1
ATOM 1871 C C . PRO A 1 241 ? 2.998 -5.744 35.043 1.00 87.88 241 PRO A C 1
ATOM 1873 O O . PRO A 1 241 ? 3.470 -6.393 34.120 1.00 87.88 241 PRO A O 1
ATOM 1876 N N . ALA A 1 242 ? 2.221 -6.306 35.975 1.00 87.50 242 ALA A N 1
ATOM 1877 C CA . ALA A 1 242 ? 1.907 -7.739 36.027 1.00 87.50 242 ALA A CA 1
ATOM 1878 C C . ALA A 1 242 ? 1.105 -8.269 34.818 1.00 87.50 242 ALA A C 1
ATOM 1880 O O . ALA A 1 242 ? 0.966 -9.480 34.666 1.00 87.50 242 ALA A O 1
ATOM 1881 N N . GLN A 1 243 ? 0.558 -7.379 33.984 1.00 86.75 243 GLN A N 1
ATOM 1882 C CA . GLN A 1 243 ? -0.176 -7.733 32.766 1.00 86.75 243 GLN A CA 1
ATOM 1883 C C . GLN A 1 243 ? 0.743 -7.948 31.559 1.00 86.75 243 GLN A C 1
ATOM 1885 O O . GLN A 1 243 ? 0.287 -8.411 30.519 1.00 86.75 243 GLN A O 1
ATOM 1890 N N . PHE A 1 244 ? 2.030 -7.622 31.683 1.00 88.44 244 PHE A N 1
ATOM 1891 C CA . PHE A 1 244 ? 3.012 -7.832 30.630 1.00 88.44 244 PHE A CA 1
ATOM 1892 C C . PHE A 1 244 ? 3.830 -9.087 30.912 1.00 88.44 244 PHE A C 1
ATOM 1894 O O . PHE A 1 244 ? 4.258 -9.330 32.041 1.00 88.44 244 PHE A O 1
ATOM 1901 N N . ARG A 1 245 ? 4.068 -9.885 29.871 1.00 86.25 245 ARG A N 1
ATOM 1902 C CA . ARG A 1 245 ? 4.907 -11.086 29.942 1.00 86.25 245 ARG A CA 1
ATOM 1903 C C . ARG A 1 245 ? 5.873 -11.119 28.778 1.00 86.25 245 ARG A C 1
ATOM 1905 O O . ARG A 1 245 ? 5.517 -10.735 27.671 1.00 86.25 245 ARG A O 1
ATOM 1912 N N . GLN A 1 246 ? 7.081 -11.618 29.009 1.00 84.62 246 GLN A N 1
ATOM 1913 C CA . GLN A 1 246 ? 8.005 -11.899 27.917 1.00 84.62 246 GLN A CA 1
ATOM 1914 C C . GLN A 1 246 ? 7.410 -12.993 27.021 1.00 84.62 246 GLN A C 1
ATOM 1916 O O . GLN A 1 246 ? 6.905 -13.998 27.523 1.00 84.62 246 GLN A O 1
ATOM 1921 N N . THR A 1 247 ? 7.463 -12.802 25.704 1.00 79.88 247 THR A N 1
ATOM 1922 C CA . THR A 1 247 ? 7.072 -13.840 24.740 1.00 79.88 247 THR A CA 1
ATOM 1923 C C . THR A 1 247 ? 8.311 -14.448 24.092 1.00 79.88 247 THR A C 1
ATOM 1925 O O . THR A 1 247 ? 9.365 -13.810 24.016 1.00 79.88 247 THR A O 1
ATOM 1928 N N . ARG A 1 248 ? 8.209 -15.706 23.653 1.00 68.81 248 ARG A N 1
ATOM 1929 C CA . ARG A 1 248 ? 9.301 -16.364 22.928 1.00 68.81 248 ARG A CA 1
ATOM 1930 C C . ARG A 1 248 ? 9.472 -15.670 21.580 1.00 68.81 248 ARG A C 1
ATOM 1932 O O . ARG A 1 248 ? 8.499 -15.514 20.848 1.00 68.81 248 ARG A O 1
ATOM 1939 N N . GLN A 1 249 ? 10.702 -15.276 21.262 1.00 62.75 249 GLN A N 1
ATOM 1940 C CA . GLN A 1 249 ? 11.046 -14.799 19.926 1.00 62.75 249 GLN A CA 1
ATOM 1941 C C . GLN A 1 249 ? 10.764 -15.911 18.910 1.00 62.75 249 GLN A C 1
ATOM 1943 O O . GLN A 1 249 ? 11.172 -17.059 19.108 1.00 62.75 249 GLN A O 1
ATOM 1948 N N . LEU A 1 250 ? 10.057 -15.572 17.833 1.00 60.84 250 LEU A N 1
ATOM 1949 C CA . LEU A 1 250 ? 9.906 -16.460 16.688 1.00 60.84 250 LEU A CA 1
ATOM 1950 C C . LEU A 1 250 ? 11.262 -16.546 15.980 1.00 60.84 250 LEU A C 1
ATOM 1952 O O . LEU A 1 250 ? 11.879 -15.532 15.653 1.00 60.84 250 LEU A O 1
ATOM 1956 N N . THR A 1 251 ? 11.771 -17.765 15.818 1.00 55.44 251 THR A N 1
ATOM 1957 C CA . THR A 1 251 ? 13.089 -18.006 15.226 1.00 55.44 251 THR A CA 1
ATOM 1958 C C . THR A 1 251 ? 13.082 -17.539 13.765 1.00 55.44 251 THR A C 1
ATOM 1960 O O . THR A 1 251 ? 12.204 -17.937 13.007 1.00 55.44 251 THR A O 1
ATOM 1963 N N . ASN A 1 252 ? 14.070 -16.729 13.370 1.00 56.59 252 ASN A N 1
ATOM 1964 C CA . ASN A 1 252 ? 14.332 -16.248 11.998 1.00 56.59 252 ASN A CA 1
ATOM 1965 C C . ASN A 1 252 ? 13.423 -15.146 11.416 1.00 56.59 252 ASN A C 1
ATOM 1967 O O . ASN A 1 252 ? 13.702 -14.686 10.310 1.00 56.59 252 ASN A O 1
ATOM 1971 N N . GLU A 1 253 ? 12.396 -14.657 12.115 1.00 55.66 253 GLU A N 1
ATOM 1972 C CA . GLU A 1 253 ? 11.494 -13.646 11.526 1.00 55.66 253 GLU A CA 1
ATOM 1973 C C . GLU A 1 253 ? 12.081 -12.224 11.476 1.00 55.66 253 GLU A C 1
ATOM 1975 O O . GLU A 1 253 ? 11.484 -11.339 10.867 1.00 55.66 253 GLU A O 1
ATOM 1980 N N . MET A 1 254 ? 13.248 -11.976 12.086 1.00 59.84 254 MET A N 1
ATOM 1981 C CA . MET A 1 254 ? 13.754 -10.611 12.270 1.00 59.84 254 MET A CA 1
ATOM 1982 C C . MET A 1 254 ? 15.278 -10.490 12.430 1.00 59.84 254 MET A C 1
ATOM 1984 O O . MET A 1 254 ? 15.770 -9.877 13.377 1.00 59.84 254 MET A O 1
ATOM 1988 N N . ALA A 1 255 ? 16.046 -11.045 11.496 1.00 62.22 255 ALA A N 1
ATOM 1989 C CA . ALA A 1 255 ? 17.511 -10.944 11.515 1.00 62.22 255 ALA A CA 1
ATOM 1990 C C . ALA A 1 255 ? 18.056 -9.493 11.489 1.00 62.22 255 ALA A C 1
ATOM 1992 O O . ALA A 1 255 ? 19.233 -9.276 11.755 1.00 62.22 255 ALA A O 1
ATOM 1993 N N . THR A 1 256 ? 17.218 -8.506 11.155 1.00 61.75 256 THR A N 1
ATOM 1994 C CA . THR A 1 256 ? 17.590 -7.086 11.032 1.00 61.75 256 THR A CA 1
ATOM 1995 C C . THR A 1 256 ? 17.357 -6.253 12.295 1.00 61.75 256 THR A C 1
ATOM 1997 O O . THR A 1 256 ? 17.770 -5.094 12.339 1.00 61.75 256 THR A O 1
ATOM 2000 N N . ILE A 1 257 ? 16.693 -6.795 13.318 1.00 65.06 257 ILE A N 1
ATOM 2001 C CA . ILE A 1 257 ? 16.402 -6.062 14.557 1.00 65.06 257 ILE A CA 1
ATOM 2002 C C . ILE A 1 257 ? 17.521 -6.327 15.566 1.00 65.06 257 ILE A C 1
ATOM 2004 O O . ILE A 1 257 ? 17.886 -7.474 15.792 1.00 65.06 257 ILE A O 1
ATOM 2008 N N . SER A 1 258 ? 18.063 -5.255 16.158 1.00 65.06 258 SER A N 1
ATOM 2009 C CA . SER A 1 258 ? 19.133 -5.339 17.164 1.00 65.06 258 SER A CA 1
ATOM 2010 C C . SER A 1 258 ? 18.720 -6.211 18.359 1.00 65.06 258 SER A C 1
ATOM 2012 O O . SER A 1 258 ? 17.574 -6.140 18.810 1.00 65.06 258 SER A O 1
ATOM 2014 N N . ASP A 1 259 ? 19.675 -6.961 18.919 1.00 68.75 259 ASP A N 1
ATOM 2015 C CA . ASP A 1 259 ? 19.502 -7.812 20.110 1.00 68.75 259 ASP A CA 1
ATOM 2016 C C . ASP A 1 259 ? 19.053 -7.029 21.361 1.00 68.75 259 ASP A C 1
ATOM 2018 O O . ASP A 1 259 ? 18.593 -7.602 22.348 1.00 68.75 259 ASP A O 1
ATOM 2022 N N . GLU A 1 260 ? 19.159 -5.701 21.318 1.00 70.88 260 GLU A N 1
ATOM 2023 C CA . GLU A 1 260 ? 18.661 -4.774 22.336 1.00 70.88 260 GLU A CA 1
ATOM 2024 C C . GLU A 1 260 ? 17.126 -4.781 22.462 1.00 70.88 260 GLU A C 1
ATOM 2026 O O . GLU A 1 260 ? 16.581 -4.354 23.483 1.00 70.88 260 GLU A O 1
ATOM 2031 N N . PHE A 1 261 ? 16.413 -5.241 21.429 1.00 67.75 261 PHE A N 1
ATOM 2032 C CA . PHE A 1 261 ? 14.954 -5.235 21.376 1.00 67.75 261 PHE A CA 1
ATOM 2033 C C . PHE A 1 261 ? 14.367 -6.611 21.720 1.00 67.75 261 PHE A C 1
ATOM 2035 O O . PHE A 1 261 ? 14.693 -7.637 21.125 1.00 67.75 261 PHE A O 1
ATOM 2042 N N . GLY A 1 262 ? 13.431 -6.627 22.673 1.00 69.56 262 GLY A N 1
ATOM 2043 C CA . GLY A 1 262 ? 12.705 -7.823 23.102 1.00 69.56 262 GLY A CA 1
ATOM 2044 C C . GLY A 1 262 ? 11.207 -7.740 22.818 1.00 69.56 262 GLY A C 1
ATOM 2045 O O . GLY A 1 262 ? 10.642 -6.654 22.686 1.00 69.56 262 GLY A O 1
ATOM 2046 N N . PHE A 1 263 ? 10.546 -8.897 22.780 1.00 77.75 263 PHE A N 1
ATOM 2047 C CA . PHE A 1 263 ? 9.092 -8.975 22.666 1.00 77.75 263 PHE A CA 1
ATOM 2048 C C . PHE A 1 263 ? 8.437 -9.207 24.013 1.00 77.75 263 PHE A C 1
ATOM 2050 O O . PHE A 1 263 ? 8.893 -10.007 24.836 1.00 77.75 263 PHE A O 1
ATOM 2057 N N . PHE A 1 264 ? 7.285 -8.577 24.181 1.00 85.19 264 PHE A N 1
ATOM 2058 C CA . PHE A 1 264 ? 6.368 -8.865 25.262 1.00 85.19 264 PHE A CA 1
ATOM 2059 C C . PHE A 1 264 ? 4.967 -9.087 24.694 1.00 85.19 264 PHE A C 1
ATOM 2061 O O . PHE A 1 264 ? 4.634 -8.620 23.608 1.00 85.19 264 PHE A O 1
ATOM 2068 N N . THR A 1 265 ? 4.150 -9.808 25.444 1.00 85.00 265 THR A N 1
ATOM 2069 C CA . THR A 1 265 ? 2.708 -9.882 25.246 1.00 85.00 265 THR A CA 1
ATOM 2070 C C . THR A 1 265 ? 2.004 -9.153 26.384 1.00 85.00 265 THR A C 1
ATOM 2072 O O . THR A 1 265 ? 2.554 -9.007 27.482 1.00 85.00 265 THR A O 1
ATOM 2075 N N . TYR A 1 266 ? 0.794 -8.688 26.103 1.00 84.75 266 TYR A N 1
ATOM 2076 C CA . TYR A 1 266 ? -0.110 -8.091 27.069 1.00 84.75 266 TYR A CA 1
ATOM 2077 C C . TYR A 1 266 ? -1.298 -9.027 27.281 1.00 84.75 266 TYR A C 1
ATOM 2079 O O . TYR A 1 266 ? -1.991 -9.393 26.334 1.00 84.75 266 TYR A O 1
ATOM 2087 N N . GLU A 1 267 ? -1.542 -9.400 28.531 1.00 79.38 267 GLU A N 1
ATOM 2088 C CA . GLU A 1 267 ? -2.758 -10.093 28.937 1.00 79.38 267 GLU A CA 1
ATOM 2089 C C . GLU A 1 267 ? -3.664 -9.089 29.649 1.00 79.38 267 GLU A C 1
ATOM 2091 O O . GLU A 1 267 ? -3.427 -8.699 30.799 1.00 79.38 267 GLU A O 1
ATOM 2096 N N . SER A 1 268 ? -4.712 -8.656 28.946 1.00 72.25 268 SER A N 1
ATOM 2097 C CA . SER A 1 268 ? -5.750 -7.834 29.556 1.00 72.25 268 SER A CA 1
ATOM 2098 C C . SER A 1 268 ? -6.384 -8.597 30.715 1.00 72.25 268 SER A C 1
ATOM 2100 O O . SER A 1 268 ? -6.739 -9.773 30.592 1.00 72.25 268 SER A O 1
ATOM 2102 N N . ALA A 1 269 ? -6.513 -7.930 31.860 1.00 65.00 269 ALA A N 1
ATOM 2103 C CA . ALA A 1 269 ? -7.406 -8.425 32.892 1.00 65.00 269 ALA A CA 1
ATOM 2104 C C . ALA A 1 269 ? -8.823 -8.282 32.328 1.00 65.00 269 ALA A C 1
ATOM 2106 O O . ALA A 1 269 ? -9.116 -7.239 31.747 1.00 65.00 269 ALA A O 1
ATOM 2107 N N . GLN A 1 270 ? -9.666 -9.311 32.472 1.00 63.34 270 GLN A N 1
ATOM 2108 C CA . GLN A 1 270 ? -11.077 -9.248 32.063 1.00 63.34 270 GLN A CA 1
ATOM 2109 C C . GLN A 1 270 ? -11.673 -7.902 32.477 1.00 63.34 270 GLN A C 1
ATOM 2111 O O . GLN A 1 270 ? -11.368 -7.422 33.579 1.00 63.34 270 GLN A O 1
ATOM 2116 N N . ALA A 1 271 ? -12.475 -7.296 31.600 1.00 62.09 271 ALA A N 1
ATOM 2117 C CA . ALA A 1 271 ? -13.200 -6.091 31.941 1.00 62.09 271 ALA A CA 1
ATOM 2118 C C . ALA A 1 271 ? -13.940 -6.394 33.248 1.00 62.09 271 ALA A C 1
ATOM 2120 O O . ALA A 1 271 ? -14.683 -7.371 33.366 1.00 62.09 271 ALA A O 1
ATOM 2121 N N . GLY A 1 272 ? -13.593 -5.653 34.301 1.00 62.91 272 GLY A N 1
ATOM 2122 C CA . GLY A 1 272 ? -14.154 -5.912 35.620 1.00 62.91 272 GLY A CA 1
ATOM 2123 C C . GLY A 1 272 ? -15.681 -5.849 35.564 1.00 62.91 272 GLY A C 1
ATOM 2124 O O . GLY A 1 272 ? -16.254 -5.236 34.662 1.00 62.91 272 GLY A O 1
ATOM 2125 N N . LYS A 1 273 ? -16.353 -6.457 36.548 1.00 63.62 273 LYS A N 1
ATOM 2126 C CA . LYS A 1 273 ? -17.798 -6.248 36.730 1.00 63.62 273 LYS A CA 1
ATOM 2127 C C . LYS A 1 273 ? -18.108 -4.742 36.673 1.00 63.62 273 LYS A C 1
ATOM 2129 O O . LYS A 1 273 ? -17.464 -3.983 37.396 1.00 63.62 273 LYS A O 1
ATOM 2134 N N . GLY A 1 274 ? -19.067 -4.350 35.831 1.00 69.94 274 GLY A N 1
ATOM 2135 C CA . GLY A 1 274 ? -19.502 -2.957 35.658 1.00 69.94 274 GLY A CA 1
ATOM 2136 C C . GLY A 1 274 ? -18.883 -2.202 34.475 1.00 69.94 274 GLY A C 1
ATOM 2137 O O . GLY A 1 274 ? -19.055 -0.992 34.390 1.00 69.94 274 GLY A O 1
ATOM 2138 N N . PHE A 1 275 ? -18.152 -2.864 33.567 1.00 81.88 275 PHE A N 1
ATOM 2139 C CA . PHE A 1 275 ? -17.686 -2.202 32.340 1.00 81.88 275 PHE A CA 1
ATOM 2140 C C . PHE A 1 275 ? -18.837 -1.758 31.429 1.00 81.88 275 PHE A C 1
ATOM 2142 O O . PHE A 1 275 ? -18.785 -0.655 30.904 1.00 81.88 275 PHE A O 1
ATOM 2149 N N . GLU A 1 276 ? -19.853 -2.603 31.246 1.00 84.00 276 GLU A N 1
ATOM 2150 C CA . GLU A 1 276 ? -21.020 -2.285 30.410 1.00 84.00 276 GLU A CA 1
ATOM 2151 C C . GLU A 1 276 ? -21.806 -1.107 30.984 1.00 84.00 276 GLU A C 1
ATOM 2153 O O . GLU A 1 276 ? -22.047 -0.148 30.261 1.00 84.00 276 GLU A O 1
ATOM 2158 N N . ASP A 1 277 ? -22.080 -1.132 32.292 1.00 84.69 277 ASP A N 1
ATOM 2159 C CA . ASP A 1 277 ? -22.736 -0.026 32.998 1.00 84.69 277 ASP A CA 1
ATOM 2160 C C . ASP A 1 277 ? -21.934 1.280 32.836 1.00 84.69 277 ASP A C 1
ATOM 2162 O O . ASP A 1 277 ? -22.466 2.314 32.449 1.00 84.69 277 ASP A O 1
ATOM 2166 N N . GLY A 1 278 ? -20.611 1.223 33.038 1.00 86.94 278 GLY A N 1
ATOM 2167 C CA . GLY A 1 278 ? -19.747 2.393 32.862 1.00 86.94 278 GLY A CA 1
ATOM 2168 C C . GLY A 1 278 ? -19.623 2.863 31.407 1.00 86.94 278 GLY A C 1
ATOM 2169 O O . GLY A 1 278 ? -19.379 4.042 31.164 1.00 86.94 278 GLY A O 1
ATOM 2170 N N . LEU A 1 279 ? -19.769 1.965 30.430 1.00 89.44 279 LEU A N 1
ATOM 2171 C CA . LEU A 1 279 ? -19.808 2.315 29.011 1.00 89.44 279 LEU A CA 1
ATOM 2172 C C . LEU A 1 279 ? -21.120 3.027 28.666 1.00 89.44 279 LEU A C 1
ATOM 2174 O O . LEU A 1 279 ? -21.088 4.022 27.946 1.00 89.44 279 LEU A O 1
ATOM 2178 N N . GLU A 1 280 ? -22.245 2.545 29.189 1.00 91.19 280 GLU A N 1
ATOM 2179 C CA . GLU A 1 280 ? -23.552 3.176 29.012 1.00 91.19 280 GLU A CA 1
ATOM 2180 C C . GLU A 1 280 ? -23.575 4.592 29.608 1.00 91.19 280 GLU A C 1
ATOM 2182 O O . GLU A 1 280 ? -23.921 5.539 28.900 1.00 91.19 280 GLU A O 1
ATOM 2187 N N . ASP A 1 281 ? -23.062 4.770 30.829 1.00 91.31 281 ASP A N 1
ATOM 2188 C CA . ASP A 1 281 ? -22.920 6.090 31.462 1.00 91.31 281 ASP A CA 1
ATOM 2189 C C . ASP A 1 281 ? -22.083 7.061 30.602 1.00 91.31 281 ASP A C 1
ATOM 2191 O O . ASP A 1 281 ? -22.418 8.237 30.439 1.00 91.31 281 ASP A O 1
ATOM 2195 N N . LEU A 1 282 ? -20.980 6.579 30.014 1.00 91.88 282 LEU A N 1
ATOM 2196 C CA . LEU A 1 282 ? -20.117 7.396 29.153 1.00 91.88 282 LEU A CA 1
ATOM 2197 C C . LEU A 1 282 ? -20.784 7.754 27.821 1.00 91.88 282 LEU A C 1
ATOM 2199 O O . LEU A 1 282 ? -20.549 8.847 27.302 1.00 91.88 282 LEU A O 1
ATOM 2203 N N . LEU A 1 283 ? -21.602 6.857 27.265 1.00 92.38 283 LEU A N 1
ATOM 2204 C CA . LEU A 1 283 ? -22.383 7.128 26.059 1.00 92.38 283 LEU A CA 1
ATOM 2205 C C . LEU A 1 283 ? -23.448 8.190 26.322 1.00 92.38 283 LEU A C 1
ATOM 2207 O O . LEU A 1 283 ? -23.596 9.103 25.509 1.00 92.38 283 LEU A O 1
ATOM 2211 N N . GLU A 1 284 ? -24.134 8.118 27.464 1.00 93.56 284 GLU A N 1
ATOM 2212 C CA . GLU A 1 284 ? -25.101 9.134 27.878 1.00 93.56 284 GLU A CA 1
ATOM 2213 C C . GLU A 1 284 ? -24.463 10.516 28.020 1.00 93.56 284 GLU A C 1
ATOM 2215 O O . GLU A 1 284 ? -24.985 11.494 27.481 1.00 93.56 284 GLU A O 1
ATOM 2220 N N . GLU A 1 285 ? -23.336 10.615 28.725 1.00 94.38 285 GLU A N 1
ATOM 2221 C CA . GLU A 1 285 ? -22.656 11.897 28.928 1.00 94.38 285 GLU A CA 1
ATOM 2222 C C . GLU A 1 285 ? -22.087 12.461 27.621 1.00 94.38 285 GLU A C 1
ATOM 2224 O O . GLU A 1 285 ? -22.297 13.636 27.313 1.00 94.38 285 GLU A O 1
ATOM 2229 N N . ALA A 1 286 ? -21.462 11.623 26.788 1.00 92.56 286 ALA A N 1
ATOM 2230 C CA . ALA A 1 286 ? -20.985 12.049 25.474 1.00 92.56 286 ALA A CA 1
ATOM 2231 C C . ALA A 1 286 ? -22.141 12.539 24.586 1.00 92.56 286 ALA A C 1
ATOM 2233 O O . ALA A 1 286 ? -22.021 13.575 23.926 1.00 92.56 286 ALA A O 1
ATOM 2234 N N . ALA A 1 287 ? -23.283 11.842 24.614 1.00 91.56 287 ALA A N 1
ATOM 2235 C CA . ALA A 1 287 ? -24.456 12.221 23.840 1.00 91.56 287 ALA A CA 1
ATOM 2236 C C . ALA A 1 287 ? -25.034 13.583 24.252 1.00 91.56 287 ALA A C 1
ATOM 2238 O O . ALA A 1 287 ? -25.507 14.336 23.395 1.00 91.56 287 ALA A O 1
ATOM 2239 N N . LYS A 1 288 ? -24.962 13.926 25.544 1.00 93.69 288 LYS A N 1
ATOM 2240 C CA . LYS A 1 288 ? -25.368 15.243 26.062 1.00 93.69 288 LYS A CA 1
ATOM 2241 C C . LYS A 1 288 ? -24.440 16.364 25.584 1.00 93.69 288 LYS A C 1
ATOM 2243 O O . LYS A 1 288 ? -24.919 17.469 25.340 1.00 93.69 288 LYS A O 1
ATOM 2248 N N . GLU A 1 289 ? -23.142 16.097 25.446 1.00 92.44 289 GLU A N 1
ATOM 2249 C CA . GLU A 1 289 ? -22.141 17.115 25.097 1.00 92.44 289 GLU A CA 1
ATOM 2250 C C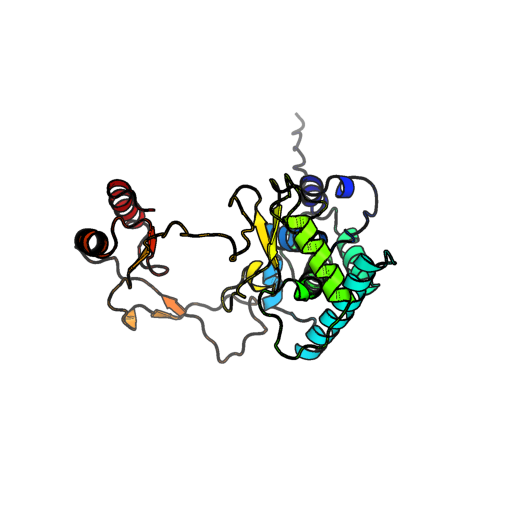 . GLU A 1 289 ? -22.050 17.386 23.589 1.00 92.44 289 GLU A C 1
ATOM 2252 O O . GLU A 1 289 ? -21.995 18.541 23.166 1.00 92.44 289 GLU A O 1
ATOM 2257 N N . CYS A 1 290 ? -22.043 16.335 22.766 1.00 88.81 290 CYS A N 1
ATOM 2258 C CA . CYS A 1 290 ? -21.758 16.447 21.331 1.00 88.81 290 CYS A CA 1
ATOM 2259 C C . CYS A 1 290 ? -22.861 15.886 20.419 1.00 88.81 290 CYS A C 1
ATOM 2261 O O . CYS A 1 290 ? -22.733 15.929 19.193 1.00 88.81 290 CYS A O 1
ATOM 2263 N N . GLY A 1 291 ? -23.984 15.435 20.987 1.00 88.50 291 GLY A N 1
ATOM 2264 C CA . GLY A 1 291 ? -25.047 14.760 20.246 1.00 88.50 291 GLY A CA 1
ATOM 2265 C C . GLY A 1 291 ? -24.732 13.275 20.018 1.00 88.50 291 GLY A C 1
ATOM 2266 O O . GLY A 1 291 ? -23.843 12.728 20.660 1.00 88.50 291 GLY A O 1
ATOM 2267 N N . PRO A 1 292 ? -25.443 12.581 19.114 1.00 89.00 292 PRO A N 1
ATOM 2268 C CA . PRO A 1 292 ? -25.360 11.126 18.998 1.00 89.00 292 PRO A CA 1
ATOM 2269 C C . PRO A 1 292 ? -23.927 10.647 18.740 1.00 89.00 292 PRO A C 1
ATOM 2271 O O . PRO A 1 292 ? -23.254 11.159 17.844 1.00 89.00 292 PRO A O 1
ATOM 2274 N N . VAL A 1 293 ? -23.481 9.646 19.501 1.00 90.56 293 VAL A N 1
ATOM 2275 C CA . VAL A 1 293 ? -22.187 8.982 19.302 1.00 90.56 293 VAL A CA 1
ATOM 2276 C C . VAL A 1 293 ? -22.315 8.009 18.134 1.00 90.56 293 VAL A C 1
ATOM 2278 O O . VAL A 1 293 ? -23.152 7.114 18.153 1.00 90.56 293 VAL A O 1
ATOM 2281 N N . ASN A 1 294 ? -21.492 8.180 17.100 1.00 87.50 294 ASN A N 1
ATOM 2282 C CA . ASN A 1 294 ? -21.557 7.344 15.899 1.00 87.50 294 ASN A CA 1
ATOM 2283 C C . ASN A 1 294 ? -20.602 6.151 15.952 1.00 87.50 294 ASN A C 1
ATOM 2285 O O . ASN A 1 294 ? -20.814 5.168 15.246 1.00 87.50 294 ASN A O 1
ATOM 2289 N N . MET A 1 295 ? -19.527 6.264 16.732 1.00 88.88 295 MET A N 1
ATOM 2290 C CA . MET A 1 295 ? -18.485 5.248 16.818 1.00 88.88 295 MET A CA 1
ATOM 2291 C C . MET A 1 295 ? -17.847 5.249 18.201 1.00 88.88 295 MET A C 1
ATOM 2293 O O . MET A 1 295 ? -17.504 6.313 18.725 1.00 88.88 295 MET A O 1
ATOM 2297 N N . VAL A 1 296 ? -17.618 4.057 18.748 1.00 90.94 296 VAL A N 1
ATOM 2298 C CA . VAL A 1 296 ? -16.839 3.872 19.978 1.00 90.94 296 VAL A CA 1
ATOM 2299 C C . VAL A 1 296 ? -15.519 3.186 19.653 1.00 90.94 296 VAL A C 1
ATOM 2301 O O . VAL A 1 296 ? -15.485 2.130 19.027 1.00 90.94 296 VAL A O 1
ATOM 2304 N N . VAL A 1 297 ? -14.406 3.774 20.090 1.00 91.44 297 VAL A N 1
ATOM 2305 C CA . VAL A 1 297 ? -13.066 3.216 19.868 1.00 91.44 297 VAL A CA 1
ATOM 2306 C C . VAL A 1 297 ? -12.457 2.799 21.197 1.00 91.44 297 VAL A C 1
ATOM 2308 O O . VAL A 1 297 ? -12.251 3.620 22.093 1.00 91.44 297 VAL A O 1
ATOM 2311 N N . LEU A 1 298 ? -12.121 1.514 21.285 1.00 88.94 298 LEU A N 1
ATOM 2312 C CA . LEU A 1 298 ? -11.429 0.896 22.410 1.00 88.94 298 LEU A CA 1
ATOM 2313 C C . LEU A 1 298 ? -9.978 0.545 22.020 1.00 88.94 298 LEU A C 1
ATOM 2315 O O . LEU A 1 298 ? -9.715 0.254 20.850 1.00 88.94 298 LEU A O 1
ATOM 2319 N N . PRO A 1 299 ? -9.030 0.545 22.974 1.00 85.00 299 PRO A N 1
ATOM 2320 C CA . PRO A 1 299 ? -7.669 0.092 22.751 1.00 85.00 299 PRO A CA 1
ATOM 2321 C C . PRO A 1 299 ? -7.604 -1.359 22.281 1.00 85.00 299 PRO A C 1
ATOM 2323 O O . PRO A 1 299 ? -8.480 -2.183 22.556 1.00 85.00 299 PRO A O 1
ATOM 2326 N N . GLU A 1 300 ? -6.520 -1.687 21.586 1.00 81.31 300 GLU A N 1
ATOM 2327 C CA . GLU A 1 300 ? -6.232 -3.061 21.190 1.00 81.31 300 GLU A CA 1
ATOM 2328 C C . GLU A 1 300 ? -6.165 -3.966 22.434 1.00 81.31 300 GLU A C 1
ATOM 2330 O O . GLU A 1 300 ? -5.567 -3.597 23.444 1.00 81.31 300 GLU A O 1
ATOM 2335 N N . LEU A 1 301 ? -6.803 -5.141 22.368 1.00 79.06 301 LEU A N 1
ATOM 2336 C CA . LEU A 1 301 ? -6.943 -6.089 23.486 1.00 79.06 301 LEU A CA 1
ATOM 2337 C C . LEU A 1 301 ? -7.708 -5.550 24.716 1.00 79.06 301 LEU A C 1
ATOM 2339 O O . LEU A 1 301 ? -7.651 -6.165 25.780 1.00 79.06 301 LEU A O 1
ATOM 2343 N N . ALA A 1 302 ? -8.461 -4.449 24.593 1.00 82.88 302 ALA A N 1
ATOM 2344 C CA . ALA A 1 302 ? -9.284 -3.927 25.690 1.00 82.88 302 ALA A CA 1
ATOM 2345 C C . ALA A 1 302 ? -10.406 -4.889 26.117 1.00 82.88 302 ALA A C 1
ATOM 2347 O O . ALA A 1 302 ? -10.803 -4.879 27.281 1.00 82.88 302 ALA A O 1
ATOM 2348 N N . LEU A 1 303 ? -10.894 -5.716 25.186 1.00 83.00 303 LEU A N 1
ATOM 2349 C CA . LEU A 1 303 ? -11.956 -6.695 25.406 1.00 83.00 303 LEU A CA 1
ATOM 2350 C C . LEU A 1 303 ? -11.445 -8.116 25.172 1.00 83.00 303 LEU A C 1
ATOM 2352 O O . LEU A 1 303 ? -10.715 -8.392 24.218 1.00 83.00 303 LEU A O 1
ATOM 2356 N N . SER A 1 304 ? -11.897 -9.040 26.008 1.00 78.75 304 SER A N 1
ATOM 2357 C CA . SER A 1 304 ? -11.805 -10.472 25.757 1.00 78.75 304 SER A CA 1
ATOM 2358 C C . SER A 1 304 ? -12.834 -10.913 24.716 1.00 78.75 304 SER A C 1
ATOM 2360 O O . SER A 1 304 ? -13.869 -10.279 24.515 1.00 78.75 304 SER A O 1
ATOM 2362 N N . SER A 1 305 ? -12.604 -12.072 24.096 1.00 78.19 305 SER A N 1
ATOM 2363 C CA . SER A 1 305 ? -13.524 -12.642 23.102 1.00 78.19 305 SER A CA 1
ATOM 2364 C C . SER A 1 305 ? -14.952 -12.849 23.624 1.00 78.19 305 SER A C 1
ATOM 2366 O O . SER A 1 305 ? -15.875 -12.883 22.824 1.00 78.19 305 SER A O 1
ATOM 2368 N N . LYS A 1 306 ? -15.141 -12.980 24.946 1.00 77.38 306 LYS A N 1
ATOM 2369 C CA . LYS A 1 306 ? -16.466 -13.116 25.572 1.00 77.38 306 LYS A CA 1
ATOM 2370 C C . LYS A 1 306 ? -17.193 -11.778 25.731 1.00 77.38 306 LYS A C 1
ATOM 2372 O O . LYS A 1 306 ? -18.415 -11.757 25.708 1.00 77.38 306 LYS A O 1
ATOM 2377 N N . GLU A 1 307 ? -16.455 -10.685 25.905 1.00 82.31 307 GLU A N 1
ATOM 2378 C CA . GLU A 1 307 ? -17.016 -9.347 26.145 1.00 82.31 307 GLU A CA 1
ATOM 2379 C C . GLU A 1 307 ? -17.420 -8.652 24.841 1.00 82.31 307 GLU A C 1
ATOM 2381 O O . GLU A 1 307 ? -18.351 -7.854 24.833 1.00 82.31 307 GLU A O 1
ATOM 2386 N N . VAL A 1 308 ? -16.767 -8.994 23.724 1.00 86.06 308 VAL A N 1
ATOM 2387 C CA . VAL A 1 308 ? -17.034 -8.402 22.401 1.00 86.06 308 VAL A CA 1
ATOM 2388 C C . VAL A 1 308 ? -18.514 -8.465 22.018 1.00 86.06 308 VAL A C 1
ATOM 2390 O O . VAL A 1 308 ? -19.050 -7.482 21.513 1.00 86.06 308 VAL A O 1
ATOM 2393 N N . ASP A 1 309 ? -19.180 -9.597 22.248 1.00 84.88 309 ASP A N 1
ATOM 2394 C CA . ASP A 1 309 ? -20.583 -9.756 21.853 1.00 84.88 309 ASP A CA 1
ATOM 2395 C C . ASP A 1 309 ? -21.524 -8.922 22.726 1.00 84.88 309 ASP A C 1
ATOM 2397 O O . ASP A 1 309 ? -22.483 -8.346 22.214 1.00 84.88 309 ASP A O 1
ATOM 2401 N N . SER A 1 310 ? -21.224 -8.803 24.020 1.00 85.44 310 SER A N 1
ATOM 2402 C CA . SER A 1 310 ? -22.027 -8.003 24.946 1.00 85.44 310 SER A CA 1
ATOM 2403 C C . SER A 1 310 ? -21.922 -6.509 24.630 1.00 85.44 310 SER A C 1
ATOM 2405 O O . SER A 1 310 ? -22.931 -5.833 24.439 1.00 85.44 310 SER A O 1
ATOM 2407 N N . VAL A 1 311 ? -20.694 -6.021 24.420 1.00 87.88 311 VAL A N 1
ATOM 2408 C CA . VAL A 1 311 ? -20.434 -4.636 24.003 1.00 87.88 311 VAL A CA 1
ATOM 2409 C C . VAL A 1 311 ? -21.087 -4.336 22.662 1.00 87.88 311 VAL A C 1
ATOM 2411 O O . VAL A 1 311 ? -21.729 -3.303 22.512 1.00 87.88 311 VAL A O 1
ATOM 2414 N N . ARG A 1 312 ? -20.987 -5.250 21.689 1.00 86.94 312 ARG A N 1
ATOM 2415 C CA . ARG A 1 312 ? -21.641 -5.078 20.386 1.00 86.94 312 ARG A CA 1
ATOM 2416 C C . ARG A 1 312 ? -23.157 -4.925 20.535 1.00 86.94 312 ARG A C 1
ATOM 2418 O O . ARG A 1 312 ? -23.748 -4.097 19.850 1.00 86.94 312 ARG A O 1
ATOM 2425 N N . ASN A 1 313 ? -23.788 -5.707 21.408 1.00 87.38 313 ASN A N 1
ATOM 2426 C CA . ASN A 1 313 ? -25.230 -5.615 21.635 1.00 87.38 313 ASN A CA 1
ATOM 2427 C C . ASN A 1 313 ? -25.631 -4.272 22.260 1.00 87.38 313 ASN A C 1
ATOM 2429 O O . ASN A 1 313 ? -26.608 -3.680 21.805 1.00 87.38 313 ASN A O 1
ATOM 2433 N N . LEU A 1 314 ? -24.856 -3.773 23.228 1.00 88.69 314 LEU A N 1
ATOM 2434 C CA . LEU A 1 314 ? -25.061 -2.449 23.824 1.00 88.69 314 LEU A CA 1
ATOM 2435 C C . LEU A 1 314 ? -24.886 -1.323 22.789 1.00 88.69 314 LEU A C 1
ATOM 2437 O O . LEU A 1 314 ? -25.735 -0.448 22.667 1.00 88.69 314 LEU A O 1
ATOM 2441 N N . LEU A 1 315 ? -23.825 -1.354 21.980 1.00 89.19 315 LEU A N 1
ATOM 2442 C CA . LEU A 1 315 ? -23.606 -0.327 20.952 1.00 89.19 315 LEU A CA 1
ATOM 2443 C C . LEU A 1 315 ? -24.708 -0.334 19.882 1.00 89.19 315 LEU A C 1
ATOM 2445 O O . LEU A 1 315 ? -25.178 0.727 19.468 1.00 89.19 315 LEU A O 1
ATOM 2449 N N . ASN A 1 316 ? -25.201 -1.519 19.507 1.00 86.06 316 ASN A N 1
ATOM 2450 C CA . ASN A 1 316 ? -26.321 -1.653 18.578 1.00 86.06 316 ASN A CA 1
ATOM 2451 C C . ASN A 1 316 ? -27.619 -1.033 19.119 1.00 86.06 316 ASN A C 1
ATOM 2453 O O . ASN A 1 316 ? -28.367 -0.453 18.331 1.00 86.06 316 ASN A O 1
ATOM 2457 N N . SER A 1 317 ? -27.906 -1.122 20.427 1.00 86.81 317 SER A N 1
ATOM 2458 C CA . SER A 1 317 ? -29.096 -0.467 21.000 1.00 86.81 317 SER A CA 1
ATOM 2459 C C . SER A 1 317 ? -28.989 1.059 20.990 1.00 86.81 317 SER A C 1
ATOM 2461 O O . SER A 1 317 ? -30.010 1.740 20.944 1.00 86.81 317 SER A O 1
ATOM 2463 N N . TRP A 1 318 ? -27.764 1.586 20.961 1.00 85.50 318 TRP A N 1
ATOM 2464 C CA . TRP A 1 318 ? -27.452 3.010 20.832 1.00 85.50 318 TRP A CA 1
ATOM 2465 C C . TRP A 1 318 ? -27.342 3.500 19.379 1.00 85.50 318 TRP A C 1
ATOM 2467 O O . TRP A 1 318 ? -27.218 4.700 19.141 1.00 85.50 318 TRP A O 1
ATOM 2477 N N . GLY A 1 319 ? -27.391 2.597 18.394 1.00 78.75 319 GLY A N 1
ATOM 2478 C CA . GLY A 1 319 ? -27.163 2.938 16.986 1.00 78.75 319 GLY A CA 1
ATOM 2479 C C . GLY A 1 319 ? -25.722 3.371 16.681 1.00 78.75 319 GLY A C 1
ATOM 2480 O O . GLY A 1 319 ? -25.489 4.017 15.657 1.00 78.75 319 GLY A O 1
ATOM 2481 N N . ALA A 1 320 ? -24.773 3.030 17.556 1.00 71.25 320 ALA A N 1
ATOM 2482 C CA . ALA A 1 320 ? -23.347 3.275 17.374 1.00 71.25 320 ALA A CA 1
ATOM 2483 C C . ALA A 1 320 ? -22.668 2.062 16.714 1.00 71.25 320 ALA A C 1
ATOM 2485 O O . ALA A 1 320 ? -23.062 0.916 16.947 1.00 71.25 320 ALA A O 1
ATOM 2486 N N . LEU A 1 321 ? -21.649 2.328 15.887 1.00 60.09 321 LEU A N 1
ATOM 2487 C CA . LEU A 1 321 ? -20.757 1.314 15.308 1.00 60.09 321 LEU A CA 1
ATOM 2488 C C . LEU A 1 321 ? -19.601 0.959 16.250 1.00 60.09 321 LEU A C 1
ATOM 2490 O O . LEU A 1 321 ? -19.061 1.876 16.918 1.00 60.09 321 LEU A O 1
#

Foldseek 3Di:
DDPPPPPPQFCFLLNVVCVWFVQCVDDPHGDQPLQLQQLLQSLLVLCQVLVLLLCCQFQPPPVPDDPVRLLVVLLVQLLQSLVCVVVVDDHDPLLVVLSVQLSVRRSPRSNVCNVNVPRSNNSSSLSSNSSSLSNLVLQAPDDDPPDDDDPSSVVSNVVQVCQCPPDVHLVASDDRGHLQAKHKDFDNDADPDDRGSRNSHDTIDIDGNPPDDHHDDDPVPDPDDDDAAEAEDAAPPDDDPVQKDFDDDDPNSHPPDDPVDGDIDGHDDAPPPCPLVVVVVSQVVSCVVPNQHAEYDYDDNSHDPVCVVVVVVSCVVSNHD

Nearest PDB structures (foldseek):
  6i1z-assembly1_B  TM=2.408E-01  e=2.135E+00  Zea mays

Sequence (321 aa):
MALHIMKIHAFTLRDLWKTIIPRLGVGSPPMVPAWPPDAFALTAHALRHAGAYIGVLSNWPPPVESGKEWADHCEAVAKKWRGVVVKSSSLPKEVQSCWGRISAGLDQPLADLSDSLNSEPARAMLELMAYADQACLPLAAERVPGASFDPISFVFARKAFEQMQRKNATKSLCREIDVSRLRVLPKARVPQRGLTIRSLSLYVGLCKGAEIETTFIDHQSYPEAPAINILLLPWPLRVRPAQFRQTRQLTNEMATISDEFGFFTYESAQAGKGFEDGLEDLLEEAAKECGPVNMVVLPELALSSKEVDSVRNLLNSWGAL

Radius of gyration: 23.84 Å; Cα contacts (8 Å, |Δi|>4): 411; chains: 1; bounding box: 54×74×61 Å